Protein AF-A0A7S3B7M4-F1 (afdb_monomer_lite)

Structure (mmCIF, N/CA/C/O backbone):
data_AF-A0A7S3B7M4-F1
#
_entry.id   AF-A0A7S3B7M4-F1
#
loop_
_atom_site.group_PDB
_atom_site.id
_atom_site.type_symbol
_atom_site.label_atom_id
_atom_site.label_alt_id
_atom_site.label_comp_id
_atom_site.label_asym_id
_atom_site.label_entity_id
_atom_site.label_seq_id
_atom_site.pdbx_PDB_ins_code
_atom_site.Cartn_x
_atom_site.Cartn_y
_atom_site.Cartn_z
_atom_site.occupancy
_atom_site.B_iso_or_equiv
_atom_site.auth_seq_id
_atom_site.auth_comp_id
_atom_site.auth_asym_id
_atom_site.auth_atom_id
_atom_site.pdbx_PDB_model_num
ATOM 1 N N . VAL A 1 1 ? 39.244 45.529 -10.853 1.00 41.53 1 VAL A N 1
ATOM 2 C CA . VAL A 1 1 ? 37.871 44.998 -10.998 1.00 41.53 1 VAL A CA 1
ATOM 3 C C . VAL A 1 1 ? 37.446 44.537 -9.621 1.00 41.53 1 VAL A C 1
ATOM 5 O O . VAL A 1 1 ? 37.958 43.535 -9.143 1.00 41.53 1 VAL A O 1
ATOM 8 N N . GLU A 1 2 ? 36.663 45.360 -8.933 1.00 31.56 2 GLU A N 1
ATOM 9 C CA . GLU A 1 2 ? 36.183 45.068 -7.583 1.00 31.56 2 GLU A CA 1
ATOM 10 C C . GLU A 1 2 ? 35.123 43.968 -7.642 1.00 31.56 2 GLU A C 1
ATOM 12 O O . GLU A 1 2 ? 34.154 44.052 -8.396 1.00 31.56 2 GLU A O 1
ATOM 17 N N . THR A 1 3 ? 35.323 42.915 -6.857 1.00 40.03 3 THR A N 1
ATOM 18 C CA . THR A 1 3 ? 34.336 41.857 -6.655 1.00 40.03 3 THR A CA 1
ATOM 19 C C . THR A 1 3 ? 33.208 42.423 -5.787 1.00 40.03 3 THR A C 1
ATOM 21 O O . THR A 1 3 ? 33.486 42.834 -4.657 1.00 40.03 3 THR A O 1
ATOM 24 N N . PRO A 1 4 ? 31.945 42.473 -6.247 1.00 44.31 4 PRO A N 1
ATOM 25 C CA . PRO A 1 4 ? 30.884 43.066 -5.450 1.00 44.31 4 PRO A CA 1
ATOM 26 C C . PRO A 1 4 ? 30.593 42.204 -4.217 1.00 44.31 4 PRO A C 1
ATOM 28 O O . PRO A 1 4 ? 30.526 40.973 -4.283 1.00 44.31 4 PRO A O 1
ATOM 31 N N . ALA A 1 5 ? 30.418 42.881 -3.081 1.00 52.56 5 ALA A N 1
ATOM 32 C CA . ALA A 1 5 ? 30.022 42.291 -1.813 1.00 52.56 5 ALA A CA 1
ATOM 33 C C . ALA A 1 5 ? 28.743 41.452 -1.979 1.00 52.56 5 ALA A C 1
ATOM 35 O O . ALA A 1 5 ? 27.781 41.892 -2.611 1.00 52.56 5 ALA A O 1
ATOM 36 N N . ARG A 1 6 ? 28.728 40.243 -1.395 1.00 48.47 6 ARG A N 1
ATOM 37 C CA . ARG A 1 6 ? 27.563 39.342 -1.340 1.00 48.47 6 ARG A CA 1
ATOM 38 C C . ARG A 1 6 ? 26.349 40.102 -0.795 1.00 48.47 6 ARG A C 1
ATOM 40 O O . ARG A 1 6 ? 26.198 40.257 0.415 1.00 48.47 6 ARG A O 1
ATOM 47 N N . GLY A 1 7 ? 25.484 40.562 -1.697 1.00 53.59 7 GLY A N 1
ATOM 48 C CA . GLY A 1 7 ? 24.202 41.153 -1.347 1.00 53.59 7 GLY A CA 1
ATOM 49 C C . GLY A 1 7 ? 23.388 40.163 -0.519 1.00 53.59 7 GLY A C 1
ATOM 50 O O . GLY A 1 7 ? 23.261 38.991 -0.881 1.00 53.59 7 GLY A O 1
ATOM 51 N N . LYS A 1 8 ? 22.846 40.630 0.610 1.00 59.50 8 LYS A N 1
ATOM 52 C CA . LYS A 1 8 ? 21.824 39.898 1.363 1.00 59.50 8 LYS A CA 1
ATOM 53 C C . LYS A 1 8 ? 20.666 39.638 0.403 1.00 59.50 8 LYS A C 1
ATOM 55 O O . LYS A 1 8 ? 19.995 40.578 -0.017 1.00 59.50 8 LYS A O 1
ATOM 60 N N . ARG A 1 9 ? 20.476 38.374 0.015 1.00 58.06 9 ARG A N 1
ATOM 61 C CA . ARG A 1 9 ? 19.347 37.945 -0.816 1.00 58.06 9 ARG A CA 1
ATOM 62 C C . ARG A 1 9 ? 18.066 38.458 -0.138 1.00 58.06 9 ARG A C 1
ATOM 64 O O . ARG A 1 9 ? 17.907 38.184 1.055 1.00 58.06 9 ARG A O 1
ATOM 71 N N . PRO A 1 10 ? 17.193 39.209 -0.832 1.00 64.50 10 PRO A N 1
ATOM 72 C CA . PRO A 1 10 ? 15.910 39.603 -0.269 1.00 64.50 10 PRO A CA 1
ATOM 73 C C . PRO A 1 10 ? 15.190 38.354 0.231 1.00 64.50 10 PRO A C 1
ATOM 75 O O . PRO A 1 10 ? 15.167 37.334 -0.468 1.00 64.50 10 PRO A O 1
ATOM 78 N N . ALA A 1 11 ? 14.644 38.413 1.447 1.00 69.25 11 ALA A N 1
ATOM 79 C CA . ALA A 1 11 ? 13.777 37.353 1.931 1.00 69.25 11 ALA A CA 1
ATOM 80 C C . ALA A 1 11 ? 12.618 37.226 0.935 1.00 69.25 11 ALA A C 1
ATOM 82 O O . ALA A 1 11 ? 11.863 38.172 0.728 1.00 69.25 11 ALA A O 1
ATOM 83 N N . SER A 1 12 ? 12.538 36.080 0.268 1.00 74.00 12 SER A N 1
ATOM 84 C CA . SER A 1 12 ? 11.434 35.743 -0.620 1.00 74.00 12 SER A CA 1
ATOM 85 C C . SER A 1 12 ? 10.637 34.639 0.050 1.00 74.00 12 SER A C 1
ATOM 87 O O . SER A 1 12 ? 11.195 33.638 0.498 1.00 74.00 12 SER A O 1
ATOM 89 N N . SER A 1 13 ? 9.331 34.843 0.158 1.00 76.50 13 SER A N 1
ATOM 90 C CA . SER A 1 13 ? 8.393 33.783 0.495 1.00 76.50 13 SER A CA 1
ATOM 91 C C . SER A 1 13 ? 7.815 33.233 -0.799 1.00 76.50 13 SER A C 1
ATOM 93 O O . SER A 1 13 ? 7.328 33.993 -1.634 1.00 76.50 13 SER A O 1
ATOM 95 N N . VAL A 1 14 ? 7.865 31.916 -0.950 1.00 73.31 14 VAL A N 1
ATOM 96 C CA . VAL A 1 14 ? 7.161 31.193 -2.008 1.00 73.31 14 VAL A CA 1
ATOM 97 C C . VAL A 1 14 ? 6.041 30.420 -1.337 1.00 73.31 14 VAL A C 1
ATOM 99 O O . VAL A 1 14 ? 6.267 29.750 -0.327 1.00 73.31 14 VAL A O 1
ATOM 102 N N . GLU A 1 15 ? 4.833 30.530 -1.878 1.00 76.88 15 GLU A N 1
ATOM 103 C CA . GLU A 1 15 ? 3.727 29.699 -1.434 1.00 76.88 15 GLU A CA 1
ATOM 104 C C . GLU A 1 15 ? 4.014 28.247 -1.825 1.00 76.88 15 GLU A C 1
ATOM 106 O O . GLU A 1 15 ? 4.223 27.923 -2.993 1.00 76.88 15 GLU A O 1
ATOM 111 N N . ILE A 1 16 ? 4.067 27.373 -0.824 1.00 70.88 16 ILE A N 1
ATOM 112 C CA . ILE A 1 16 ? 4.293 25.945 -1.013 1.00 70.88 16 ILE A CA 1
ATOM 113 C C . ILE A 1 16 ? 3.053 25.177 -0.577 1.00 70.88 16 ILE A C 1
ATOM 115 O O . ILE A 1 16 ? 2.602 25.271 0.566 1.00 70.88 16 ILE A O 1
ATOM 119 N N . ARG A 1 17 ? 2.522 24.346 -1.473 1.00 74.31 17 ARG A N 1
ATOM 120 C CA . ARG A 1 17 ? 1.498 23.373 -1.102 1.00 74.31 17 ARG A CA 1
ATOM 121 C C . ARG A 1 17 ? 2.173 22.228 -0.350 1.00 74.31 17 ARG A C 1
ATOM 123 O O . ARG A 1 17 ? 2.960 21.482 -0.929 1.00 74.31 17 ARG A O 1
ATOM 130 N N . LYS A 1 18 ? 1.876 22.076 0.945 1.00 78.12 18 LYS A N 1
ATOM 131 C CA . LYS A 1 18 ? 2.332 20.904 1.708 1.00 78.12 18 LYS A CA 1
ATOM 132 C C . LYS A 1 18 ? 1.683 19.643 1.136 1.00 78.12 18 LYS A C 1
ATOM 134 O O . LYS A 1 18 ? 0.490 19.635 0.841 1.00 78.12 18 LYS A O 1
ATOM 139 N N . GLN A 1 19 ? 2.467 18.575 1.014 1.00 85.56 19 GLN A N 1
ATOM 140 C CA . GLN A 1 19 ? 1.968 17.283 0.545 1.00 85.56 19 GLN A CA 1
ATOM 141 C C . GLN A 1 19 ? 0.909 16.706 1.491 1.00 85.56 19 GLN A C 1
ATOM 143 O O . GLN A 1 19 ? 0.992 16.891 2.707 1.00 85.56 19 GLN A O 1
ATOM 148 N N . ARG A 1 20 ? -0.047 15.954 0.949 1.00 88.38 20 ARG A N 1
ATOM 149 C CA . ARG A 1 20 ? -0.979 15.147 1.741 1.00 88.38 20 ARG A CA 1
ATOM 150 C C . ARG A 1 20 ? -0.224 13.955 2.342 1.00 88.38 20 ARG A C 1
ATOM 152 O O . ARG A 1 20 ? 0.505 13.295 1.609 1.00 88.38 20 ARG A O 1
ATOM 159 N N . VAL A 1 21 ? -0.312 13.700 3.655 1.00 90.75 21 VAL A N 1
ATOM 160 C CA . VAL A 1 21 ? 0.405 12.558 4.286 1.00 90.75 21 VAL A CA 1
ATOM 161 C C . VAL A 1 21 ? -0.508 11.781 5.217 1.00 90.75 21 VAL A C 1
ATOM 163 O O . VAL A 1 21 ? -0.781 12.214 6.337 1.00 90.75 21 VAL A O 1
ATOM 166 N N . ILE A 1 22 ? -0.906 10.599 4.765 1.00 92.88 22 ILE A N 1
ATOM 167 C CA . ILE A 1 22 ? -1.730 9.652 5.509 1.00 92.88 22 ILE A CA 1
ATOM 168 C C . ILE A 1 22 ? -0.856 8.465 5.899 1.00 92.88 22 ILE A C 1
ATOM 170 O O . ILE A 1 22 ? -0.136 7.925 5.060 1.00 92.88 22 ILE A O 1
ATOM 174 N N . VAL A 1 23 ? -0.900 8.072 7.171 1.00 92.88 23 VAL A N 1
ATOM 175 C CA . VAL A 1 23 ? -0.184 6.884 7.655 1.00 92.88 23 VAL A CA 1
ATOM 176 C C . VAL A 1 23 ? -1.167 5.729 7.724 1.00 92.88 23 VAL A C 1
ATOM 178 O O . VAL A 1 23 ? -2.179 5.829 8.414 1.00 92.88 23 VAL A O 1
ATOM 181 N N . VAL A 1 24 ? -0.865 4.644 7.016 1.00 94.12 24 VAL A N 1
ATOM 182 C CA . VAL A 1 24 ? -1.671 3.420 7.013 1.00 94.12 24 VAL A CA 1
ATOM 183 C C . VAL A 1 24 ? -0.999 2.384 7.906 1.00 94.12 24 VAL A C 1
ATOM 185 O O . VAL A 1 24 ? 0.133 1.978 7.651 1.00 94.12 24 VAL A O 1
ATOM 188 N N . PHE A 1 25 ? -1.700 1.955 8.950 1.00 94.06 25 PHE A N 1
ATOM 189 C CA . PHE A 1 25 ? -1.289 0.874 9.836 1.00 94.06 25 PHE A CA 1
ATOM 190 C C . PHE A 1 25 ? -1.990 -0.416 9.414 1.00 94.06 25 PHE A C 1
ATOM 192 O O . PHE A 1 25 ? -3.136 -0.649 9.794 1.00 94.06 25 PHE A O 1
ATOM 199 N N . GLY A 1 26 ? -1.306 -1.254 8.633 1.00 93.88 26 GLY A N 1
ATOM 200 C CA . GLY A 1 26 ? -1.770 -2.603 8.315 1.00 93.88 26 GLY A CA 1
ATOM 201 C C . GLY A 1 26 ? -1.427 -3.584 9.432 1.00 93.88 26 GLY A C 1
ATOM 202 O O . GLY A 1 26 ? -0.257 -3.869 9.681 1.00 93.88 26 GLY A O 1
ATOM 203 N N . MET A 1 27 ? -2.449 -4.096 10.110 1.00 94.25 27 MET A N 1
ATOM 204 C CA . MET A 1 27 ? -2.327 -5.062 11.195 1.00 94.25 27 MET A CA 1
ATOM 205 C C . MET A 1 27 ? -2.921 -6.407 10.789 1.00 94.25 27 MET A C 1
ATOM 207 O O . MET A 1 27 ? -3.991 -6.493 10.192 1.00 94.25 27 MET A O 1
ATOM 211 N N . PHE A 1 28 ? -2.230 -7.475 11.160 1.00 93.06 28 PHE A N 1
ATOM 212 C CA . PHE A 1 28 ? -2.631 -8.855 10.906 1.00 93.06 28 PHE A CA 1
ATOM 213 C C . PHE A 1 28 ? -2.248 -9.729 12.101 1.00 93.06 28 PHE A C 1
ATOM 215 O O . PHE A 1 28 ? -1.573 -9.280 13.034 1.00 93.06 28 PHE A O 1
ATOM 222 N N . LYS A 1 29 ? -2.741 -10.969 12.102 1.00 91.62 29 LYS A N 1
ATOM 223 C CA . LYS A 1 29 ? -2.659 -11.891 13.239 1.00 91.62 29 LYS A CA 1
ATOM 224 C C . LYS A 1 29 ? -1.254 -11.945 13.853 1.00 91.62 29 LYS A C 1
ATOM 226 O O . LYS A 1 29 ? -0.258 -12.125 13.150 1.00 91.62 29 LYS A O 1
ATOM 231 N N . ALA A 1 30 ? -1.194 -11.834 15.181 1.00 87.69 30 ALA A N 1
ATOM 232 C CA . ALA A 1 30 ? 0.051 -11.941 15.933 1.00 87.69 30 ALA A CA 1
ATOM 233 C C . ALA A 1 30 ? 0.808 -13.239 15.589 1.00 87.69 30 ALA A C 1
ATOM 235 O O . ALA A 1 30 ? 0.210 -14.308 15.457 1.00 87.69 30 ALA A O 1
ATOM 236 N N . GLY A 1 31 ? 2.130 -13.132 15.441 1.00 86.38 31 GLY A N 1
ATOM 237 C CA . GLY A 1 31 ? 3.004 -14.245 15.058 1.00 86.38 31 GLY A CA 1
ATOM 238 C C . GLY A 1 31 ? 3.203 -14.416 13.549 1.00 86.38 31 GLY A C 1
ATOM 239 O O . GLY A 1 31 ? 4.166 -15.071 13.151 1.00 86.38 31 GLY A O 1
ATOM 240 N N . TYR A 1 32 ? 2.377 -13.791 12.702 1.00 88.62 32 TYR A N 1
ATOM 241 C CA . TYR A 1 32 ? 2.680 -13.695 11.275 1.00 88.62 32 TYR A CA 1
ATOM 242 C C . TYR A 1 32 ? 3.853 -12.736 11.061 1.00 88.62 32 TYR A C 1
ATOM 244 O O . TYR A 1 32 ? 3.841 -11.602 11.543 1.00 88.62 32 TYR A O 1
ATOM 252 N N . LYS A 1 33 ? 4.877 -13.189 10.335 1.00 85.44 33 LYS A N 1
ATOM 253 C CA . LYS A 1 33 ? 6.000 -12.338 9.942 1.00 85.44 33 LYS A CA 1
ATOM 254 C C . LYS A 1 33 ? 5.665 -11.673 8.606 1.00 85.44 33 LYS A C 1
ATOM 256 O O . LYS A 1 33 ? 5.422 -12.414 7.655 1.00 85.44 33 LYS A O 1
ATOM 261 N N . PRO A 1 34 ? 5.645 -10.329 8.520 1.00 82.94 34 PRO A N 1
ATOM 262 C CA . PRO A 1 34 ? 5.411 -9.653 7.254 1.00 82.94 34 PRO A CA 1
ATOM 263 C C . PRO A 1 34 ? 6.376 -10.136 6.167 1.00 82.94 34 PRO A C 1
ATOM 265 O O . PRO A 1 34 ? 7.565 -10.338 6.410 1.00 82.94 34 PRO A O 1
ATOM 268 N N . ASP A 1 35 ? 5.822 -10.325 4.977 1.00 83.50 35 ASP A N 1
ATOM 269 C CA . ASP A 1 35 ? 6.497 -10.793 3.772 1.00 83.50 35 ASP A CA 1
ATOM 270 C C . ASP A 1 35 ? 5.999 -10.027 2.532 1.00 83.50 35 ASP A C 1
ATOM 272 O O . ASP A 1 35 ? 5.096 -9.185 2.613 1.00 83.50 35 ASP A O 1
ATOM 276 N N . ALA A 1 36 ? 6.545 -10.363 1.359 1.00 84.19 36 ALA A N 1
ATOM 277 C CA . ALA A 1 36 ? 6.118 -9.793 0.081 1.00 84.19 36 ALA A CA 1
ATOM 278 C C . ALA A 1 36 ? 4.600 -9.882 -0.139 1.00 84.19 36 ALA A C 1
ATOM 280 O O . ALA A 1 36 ? 4.008 -8.959 -0.688 1.00 84.19 36 ALA A O 1
ATOM 281 N N . ARG A 1 37 ? 3.935 -10.957 0.294 1.00 88.69 37 ARG A N 1
ATOM 282 C CA . ARG A 1 37 ? 2.492 -11.118 0.065 1.00 88.69 37 ARG A CA 1
ATOM 283 C C . ARG A 1 37 ? 1.700 -10.112 0.872 1.00 88.69 37 ARG A C 1
ATOM 285 O O . ARG A 1 37 ? 0.906 -9.370 0.306 1.00 88.69 37 ARG A O 1
ATOM 292 N N . SER A 1 38 ? 1.980 -10.040 2.170 1.00 89.62 38 SER A N 1
ATOM 293 C CA . SER A 1 38 ? 1.329 -9.075 3.053 1.00 89.62 38 SER A CA 1
ATOM 294 C C . SER A 1 38 ? 1.576 -7.631 2.615 1.00 89.62 38 SER A C 1
ATOM 296 O O . SER A 1 38 ? 0.660 -6.814 2.669 1.00 89.62 38 SER A O 1
ATOM 298 N N . TYR A 1 39 ? 2.783 -7.324 2.133 1.00 88.69 39 TYR A N 1
ATOM 299 C CA . TYR A 1 39 ? 3.131 -6.007 1.616 1.00 88.69 39 TYR A CA 1
ATOM 300 C C . TYR A 1 39 ? 2.352 -5.671 0.341 1.00 88.69 39 TYR A C 1
ATOM 302 O O . TYR A 1 39 ? 1.712 -4.627 0.276 1.00 88.69 39 TYR A O 1
ATOM 310 N N . ASN A 1 40 ? 2.354 -6.558 -0.656 1.00 90.19 40 ASN A N 1
ATOM 311 C CA . ASN A 1 40 ? 1.673 -6.291 -1.922 1.00 90.19 40 ASN A CA 1
ATOM 312 C C . ASN A 1 40 ? 0.151 -6.244 -1.759 1.00 90.19 40 ASN A C 1
ATOM 314 O O . ASN A 1 40 ? -0.463 -5.344 -2.309 1.00 90.19 40 ASN A O 1
ATOM 318 N N . VAL A 1 41 ? -0.459 -7.105 -0.939 1.00 92.69 41 VAL A N 1
ATOM 319 C CA . VAL A 1 41 ? -1.905 -7.013 -0.654 1.00 92.69 41 VAL A CA 1
ATOM 320 C C . VAL A 1 41 ? -2.262 -5.656 -0.031 1.00 92.69 41 VAL A C 1
ATOM 322 O O . VAL A 1 41 ? -3.238 -5.029 -0.431 1.00 92.69 41 VAL A O 1
ATOM 325 N N . GLN A 1 42 ? -1.434 -5.153 0.892 1.00 92.88 42 GLN A N 1
ATOM 326 C CA . GLN A 1 42 ? -1.628 -3.819 1.467 1.00 92.88 42 GLN A CA 1
ATOM 327 C C . GLN A 1 42 ? -1.445 -2.697 0.441 1.00 92.88 42 GLN A C 1
ATOM 329 O O . GLN A 1 42 ? -2.213 -1.737 0.439 1.00 92.88 42 GLN A O 1
ATOM 334 N N . ARG A 1 43 ? -0.430 -2.783 -0.429 1.00 92.38 43 ARG A N 1
ATOM 335 C CA . ARG A 1 43 ? -0.207 -1.781 -1.486 1.00 92.38 43 ARG A CA 1
ATOM 336 C C . ARG A 1 43 ? -1.347 -1.776 -2.502 1.00 92.38 43 ARG A C 1
ATOM 338 O O . ARG A 1 43 ? -1.746 -0.697 -2.925 1.00 92.38 43 ARG A O 1
ATOM 345 N N . GLU A 1 44 ? -1.884 -2.944 -2.847 1.00 94.12 44 GLU A N 1
ATOM 346 C CA . GLU A 1 44 ? -3.015 -3.074 -3.768 1.00 94.12 44 GLU A CA 1
ATOM 347 C C . GLU A 1 44 ? -4.259 -2.382 -3.201 1.00 94.12 44 GLU A C 1
ATOM 349 O O . GLU A 1 44 ? -4.866 -1.568 -3.894 1.00 94.12 44 GLU A O 1
ATOM 354 N N . ASP A 1 45 ? -4.566 -2.595 -1.915 1.00 95.62 45 ASP A N 1
ATOM 355 C CA . ASP A 1 45 ? -5.635 -1.859 -1.234 1.00 95.62 45 ASP A CA 1
ATOM 356 C C . ASP A 1 45 ? -5.379 -0.345 -1.199 1.00 95.62 45 ASP A C 1
ATOM 358 O O . ASP A 1 45 ? -6.310 0.423 -1.421 1.00 95.62 45 ASP A O 1
ATOM 362 N N . ILE A 1 46 ? -4.142 0.104 -0.937 1.00 95.69 46 ILE A N 1
ATOM 363 C CA . ILE A 1 46 ? -3.800 1.539 -0.922 1.00 95.69 46 ILE A CA 1
ATOM 364 C C . ILE A 1 46 ? -4.063 2.173 -2.284 1.00 95.69 46 ILE A C 1
ATOM 366 O O . ILE A 1 46 ? -4.760 3.185 -2.357 1.00 95.69 46 ILE A O 1
ATOM 370 N N . ASP A 1 47 ? -3.525 1.597 -3.356 1.00 95.69 47 ASP A N 1
ATOM 371 C CA . ASP A 1 47 ? -3.681 2.160 -4.695 1.00 95.69 47 ASP A CA 1
ATOM 372 C C . ASP A 1 47 ? -5.145 2.091 -5.152 1.00 95.69 47 ASP A C 1
ATOM 374 O O . ASP A 1 47 ? -5.654 3.051 -5.741 1.00 95.69 47 ASP A O 1
ATOM 378 N N . HIS A 1 48 ? -5.855 1.005 -4.819 1.00 95.31 48 HIS A N 1
ATOM 379 C CA . HIS A 1 48 ? -7.280 0.877 -5.113 1.00 95.31 48 HIS A CA 1
ATOM 380 C C . HIS A 1 48 ? -8.110 1.918 -4.361 1.00 95.31 48 HIS A C 1
ATOM 382 O O . HIS A 1 48 ? -8.919 2.614 -4.972 1.00 95.31 48 HIS A O 1
ATOM 388 N N . PHE A 1 49 ? -7.864 2.098 -3.064 1.00 95.81 49 PHE A N 1
ATOM 389 C CA . PHE A 1 49 ? -8.557 3.085 -2.244 1.00 95.81 49 PHE A CA 1
ATOM 390 C C . PHE A 1 49 ? -8.299 4.514 -2.718 1.00 95.81 49 PHE A C 1
ATOM 392 O O . PHE A 1 49 ? -9.236 5.302 -2.842 1.00 95.81 49 PHE A O 1
ATOM 399 N N . LEU A 1 50 ? -7.053 4.859 -3.047 1.00 95.62 50 LEU A N 1
ATOM 400 C CA . LEU A 1 50 ? -6.735 6.183 -3.578 1.00 95.62 50 LEU A CA 1
ATOM 401 C C . LEU A 1 50 ? -7.495 6.461 -4.882 1.00 95.62 50 LEU A C 1
ATOM 403 O O . LEU A 1 50 ? -8.038 7.553 -5.048 1.00 95.62 50 LEU A O 1
ATOM 407 N N . LYS A 1 51 ? -7.582 5.471 -5.774 1.00 95.12 51 LYS A N 1
ATOM 408 C CA . LYS A 1 51 ? -8.170 5.627 -7.109 1.00 95.12 51 LYS A CA 1
ATOM 409 C C . LYS A 1 51 ? -9.689 5.462 -7.163 1.00 95.12 51 LYS A C 1
ATOM 411 O O . LYS A 1 51 ? -10.335 6.075 -8.010 1.00 95.12 51 LYS A O 1
ATOM 416 N N . HIS A 1 52 ? -10.265 4.667 -6.263 1.00 94.31 52 HIS A N 1
ATOM 417 C CA . HIS A 1 52 ? -11.677 4.268 -6.301 1.00 94.31 52 HIS A CA 1
ATOM 418 C C . HIS A 1 52 ? -12.464 4.577 -5.020 1.00 94.31 52 HIS A C 1
ATOM 420 O O . HIS A 1 52 ? -13.687 4.479 -5.032 1.00 94.31 52 HIS A O 1
ATOM 426 N N . GLY A 1 53 ? -11.805 4.998 -3.937 1.00 94.62 53 GLY A N 1
ATOM 427 C CA . GLY A 1 53 ? -12.456 5.371 -2.674 1.00 94.62 53 GLY A CA 1
ATOM 428 C C . GLY A 1 53 ? -12.911 4.188 -1.810 1.00 94.62 53 GLY A C 1
ATOM 429 O O . GLY A 1 53 ? -13.523 4.400 -0.766 1.00 94.62 53 GLY A O 1
ATOM 430 N N . GLU A 1 54 ? -12.603 2.953 -2.210 1.00 95.50 54 GLU A N 1
ATOM 431 C CA . GLU A 1 54 ? -12.935 1.720 -1.486 1.00 95.50 54 GLU A CA 1
ATOM 432 C C . GLU A 1 54 ? -11.727 0.778 -1.388 1.00 95.50 54 GLU A C 1
ATOM 434 O O . GLU A 1 54 ? -10.798 0.876 -2.185 1.00 95.50 54 GLU A O 1
ATOM 439 N N . THR A 1 55 ? -11.724 -0.131 -0.413 1.00 95.56 55 THR A N 1
ATOM 440 C CA . THR A 1 55 ? -10.701 -1.186 -0.290 1.00 95.56 55 THR A CA 1
ATOM 441 C C . THR A 1 55 ? -11.079 -2.427 -1.102 1.00 95.56 55 THR A C 1
ATOM 443 O O . THR A 1 55 ? -12.245 -2.612 -1.454 1.00 95.56 55 THR A O 1
ATOM 446 N N . LEU A 1 56 ? -10.117 -3.305 -1.399 1.00 94.12 56 LEU A N 1
ATOM 447 C CA . LEU A 1 56 ? -10.359 -4.615 -2.018 1.00 94.12 56 LEU A CA 1
ATOM 448 C C . LEU A 1 56 ? -10.418 -5.736 -0.983 1.00 94.12 56 LEU A C 1
ATOM 450 O O . LEU A 1 56 ? -11.223 -6.657 -1.120 1.00 94.12 56 LEU A O 1
ATOM 454 N N . HIS A 1 57 ? -9.550 -5.680 0.026 1.00 94.00 57 HIS A N 1
ATOM 455 C CA . HIS A 1 57 ? -9.261 -6.817 0.889 1.00 94.00 57 HIS A CA 1
ATOM 456 C C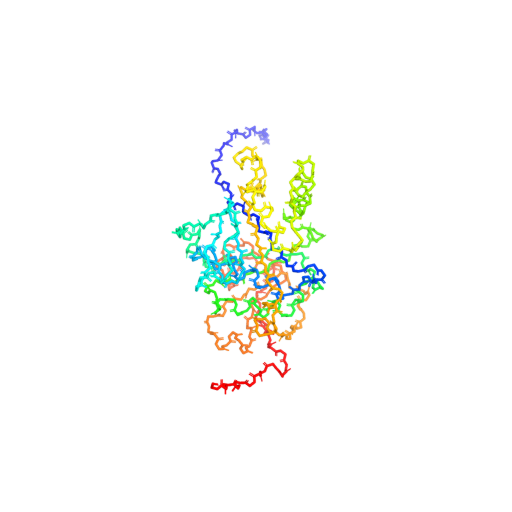 . HIS A 1 57 ? -9.516 -6.505 2.362 1.00 94.00 57 HIS A C 1
ATOM 458 O O . HIS A 1 57 ? -10.385 -7.120 2.984 1.00 94.00 57 HIS A O 1
ATOM 464 N N . GLY A 1 58 ? -8.756 -5.569 2.926 1.00 94.25 58 GLY A N 1
ATOM 465 C CA . GLY A 1 58 ? -8.755 -5.281 4.350 1.00 94.25 58 GLY A CA 1
ATOM 466 C C . GLY A 1 58 ? -9.994 -4.523 4.818 1.00 94.25 58 GLY A C 1
ATOM 467 O O . GLY A 1 58 ? -10.615 -3.752 4.079 1.00 94.25 58 GLY A O 1
ATOM 468 N N . GLU A 1 59 ? -10.303 -4.690 6.101 1.00 96.25 59 GLU A N 1
ATOM 469 C CA . GLU A 1 59 ? -11.254 -3.845 6.819 1.00 96.25 59 GLU A CA 1
ATOM 470 C C . GLU A 1 59 ? -10.511 -2.613 7.343 1.00 96.25 59 GLU A C 1
ATOM 472 O O . GLU A 1 59 ? -9.625 -2.722 8.194 1.00 96.25 59 GLU A O 1
ATOM 477 N N . TRP A 1 60 ? -10.821 -1.438 6.797 1.00 97.44 60 TRP A N 1
ATOM 478 C CA . TRP A 1 60 ? -10.082 -0.207 7.073 1.00 97.44 60 TRP A CA 1
ATOM 479 C C . TRP A 1 60 ? -10.935 0.835 7.779 1.00 97.44 60 TRP A C 1
ATOM 481 O O . TRP A 1 60 ? -12.136 0.944 7.542 1.00 97.44 60 TRP A O 1
ATOM 491 N N . TRP A 1 61 ? -10.274 1.663 8.580 1.00 97.38 61 TRP A N 1
ATOM 492 C CA . TRP A 1 61 ? -10.886 2.729 9.355 1.00 97.38 61 TRP A CA 1
ATOM 493 C C . TRP A 1 61 ? -10.134 4.038 9.165 1.00 97.38 61 TRP A C 1
ATOM 495 O O . TRP A 1 61 ? -8.916 4.079 9.332 1.00 97.38 61 TRP A O 1
ATOM 505 N N . TYR A 1 62 ? -10.860 5.112 8.869 1.00 96.31 62 TYR A N 1
ATOM 506 C CA . TYR A 1 62 ? -10.329 6.471 8.786 1.00 96.31 62 TYR A CA 1
ATOM 507 C C . TYR A 1 62 ? -11.244 7.405 9.567 1.00 96.31 62 TYR A C 1
ATOM 509 O O . TYR A 1 62 ? -12.459 7.359 9.387 1.00 96.31 62 TYR A O 1
ATOM 517 N N . GLU A 1 63 ? -10.669 8.206 10.468 1.00 93.81 63 GLU A N 1
ATOM 518 C CA . GLU A 1 63 ? -11.433 9.095 11.358 1.00 93.81 63 GLU A CA 1
ATOM 519 C C . GLU A 1 63 ? -12.552 8.347 12.113 1.00 93.81 63 GLU A C 1
ATOM 521 O O . GLU A 1 63 ? -13.669 8.829 12.264 1.00 93.81 63 GLU A O 1
ATOM 526 N N . GLY A 1 64 ? -12.249 7.120 12.557 1.00 92.56 64 GLY A N 1
ATOM 527 C CA . GLY A 1 64 ? -13.166 6.236 13.289 1.00 92.56 64 GLY A CA 1
ATOM 528 C C . GLY A 1 64 ? -14.330 5.664 12.473 1.00 92.56 64 GLY A C 1
ATOM 529 O O . GLY A 1 64 ? -15.162 4.957 13.041 1.00 92.56 64 GLY A O 1
ATOM 530 N N . LYS A 1 65 ? -14.376 5.908 11.156 1.00 95.81 65 LYS A N 1
ATOM 531 C CA . LYS A 1 65 ? -15.404 5.380 10.249 1.00 95.81 65 LYS A CA 1
ATOM 532 C C . LYS A 1 65 ? -14.846 4.300 9.329 1.00 95.81 65 LYS A C 1
ATOM 534 O O . LYS A 1 65 ? -13.714 4.417 8.846 1.00 95.81 65 LYS A O 1
ATOM 539 N N . ARG A 1 66 ? -15.633 3.251 9.085 1.00 97.31 66 ARG A N 1
ATOM 540 C CA . ARG A 1 66 ? -15.239 2.103 8.267 1.00 97.31 66 ARG A CA 1
ATOM 541 C C . ARG A 1 66 ? -15.252 2.493 6.801 1.00 97.31 66 ARG A C 1
ATOM 543 O O . ARG A 1 66 ? -16.276 2.912 6.276 1.00 97.31 66 ARG A O 1
ATOM 550 N N . ILE A 1 67 ? -14.114 2.370 6.133 1.00 97.06 67 ILE A N 1
ATOM 551 C CA . ILE A 1 67 ? -14.012 2.634 4.698 1.00 97.06 67 ILE A CA 1
ATOM 552 C C . ILE A 1 67 ? -14.792 1.542 3.944 1.00 97.06 67 ILE A C 1
ATOM 554 O O . ILE A 1 67 ? -14.674 0.368 4.303 1.00 97.06 67 ILE A O 1
ATOM 558 N N . PRO A 1 68 ? -15.577 1.885 2.905 1.00 95.75 68 PRO A N 1
ATOM 559 C CA . PRO A 1 68 ? -16.264 0.900 2.077 1.00 95.75 68 PRO A CA 1
ATOM 560 C C . PRO A 1 68 ? -15.295 -0.112 1.458 1.00 95.75 68 PRO A C 1
ATOM 562 O O . PRO A 1 68 ? -14.201 0.254 1.034 1.00 95.75 68 PRO A O 1
ATOM 565 N N . ARG A 1 69 ? -15.724 -1.372 1.346 1.00 95.25 69 ARG A N 1
ATOM 566 C CA . ARG A 1 69 ? -15.013 -2.412 0.592 1.00 95.25 69 ARG A CA 1
ATOM 567 C C . ARG A 1 69 ? -15.748 -2.723 -0.707 1.00 95.25 69 ARG A C 1
ATOM 569 O O . ARG A 1 69 ? -16.985 -2.769 -0.737 1.00 95.25 69 ARG A O 1
ATOM 576 N N . LYS A 1 70 ? -14.993 -2.986 -1.770 1.00 93.88 70 LYS A N 1
ATOM 577 C CA . LYS A 1 70 ? -15.516 -3.481 -3.041 1.00 93.88 70 LYS A CA 1
ATOM 578 C C . LYS A 1 70 ? -16.247 -4.803 -2.818 1.00 93.88 70 LYS A C 1
ATOM 580 O O . LYS A 1 70 ? -15.694 -5.744 -2.261 1.00 93.88 70 LYS A O 1
ATOM 585 N N . GLY A 1 71 ? -17.505 -4.873 -3.248 1.00 90.44 71 GLY A N 1
ATOM 586 C CA . GLY A 1 71 ? -18.366 -6.036 -2.994 1.00 90.44 71 GLY A CA 1
ATOM 587 C C . GLY A 1 71 ? -18.957 -6.106 -1.578 1.00 90.44 71 GLY A C 1
ATOM 588 O O . GLY A 1 71 ? -19.698 -7.038 -1.288 1.00 90.44 71 GLY A O 1
ATOM 589 N N . GLY A 1 72 ? -18.696 -5.107 -0.727 1.00 91.12 72 GLY A N 1
ATOM 590 C CA . GLY A 1 72 ? -19.255 -4.992 0.619 1.00 91.12 72 GLY A CA 1
ATOM 591 C C . GLY A 1 72 ? -18.430 -5.667 1.719 1.00 91.12 72 GLY A C 1
ATOM 592 O O . GLY A 1 72 ? -17.524 -6.471 1.476 1.00 91.12 72 GLY A O 1
ATOM 593 N N . HIS A 1 73 ? -18.756 -5.316 2.962 1.00 89.94 73 HIS A N 1
ATOM 594 C CA . HIS A 1 73 ? -18.214 -5.955 4.163 1.00 89.94 73 HIS A CA 1
ATOM 595 C C . HIS A 1 73 ? -19.037 -7.197 4.505 1.00 89.94 73 HIS A C 1
ATOM 597 O O . HIS A 1 73 ? -20.265 -7.157 4.455 1.00 89.94 73 HIS A O 1
ATOM 603 N N . CYS A 1 74 ? -18.368 -8.296 4.844 1.00 85.81 74 CYS A N 1
ATOM 604 C CA . CYS A 1 74 ? -19.021 -9.495 5.385 1.00 85.81 74 CYS A CA 1
ATOM 605 C C . CYS A 1 74 ? -18.979 -9.494 6.918 1.00 85.81 74 CYS A C 1
ATOM 607 O O . CYS A 1 74 ? -19.743 -10.194 7.576 1.00 85.81 74 CYS A O 1
ATOM 609 N N . GLU A 1 75 ? -18.097 -8.677 7.480 1.00 88.38 75 GLU A N 1
ATOM 610 C CA . GLU A 1 75 ? -17.869 -8.497 8.891 1.00 88.38 75 GLU A CA 1
ATOM 611 C C . GLU A 1 75 ? -18.896 -7.521 9.470 1.00 88.38 75 GLU A C 1
ATOM 613 O O . GLU A 1 75 ? -19.121 -6.420 8.949 1.00 88.38 75 GLU A O 1
ATOM 618 N N . THR A 1 76 ? -19.492 -7.895 10.599 1.00 90.44 76 THR A N 1
ATOM 619 C CA . THR A 1 76 ? -20.409 -7.021 11.331 1.00 90.44 76 THR A CA 1
ATOM 620 C C . THR A 1 76 ? -19.688 -5.754 11.784 1.00 90.44 76 THR A C 1
ATOM 622 O O . THR A 1 76 ? -18.558 -5.816 12.288 1.00 90.44 76 THR A O 1
ATOM 625 N N . LEU A 1 77 ? -20.362 -4.612 11.624 1.00 92.81 77 LEU A N 1
ATOM 626 C CA . LEU A 1 77 ? -19.893 -3.329 12.130 1.00 92.81 77 LEU A CA 1
ATOM 627 C C . LEU A 1 77 ? -19.832 -3.381 13.669 1.00 92.81 77 LEU A C 1
ATOM 629 O O . LEU A 1 77 ? -20.845 -3.697 14.302 1.00 92.81 77 LEU A O 1
ATOM 633 N N . PRO A 1 78 ? -18.678 -3.102 14.296 1.00 88.88 78 PRO A N 1
ATOM 634 C CA . PRO A 1 78 ? -18.568 -3.100 15.750 1.00 88.88 78 PRO A CA 1
ATOM 635 C C . PRO A 1 78 ? -19.465 -2.039 16.396 1.00 88.88 78 PRO A C 1
ATOM 637 O O . PRO A 1 78 ? -19.683 -0.961 15.842 1.00 88.88 78 PRO A O 1
ATOM 640 N N . ALA A 1 79 ? -19.940 -2.313 17.613 1.00 85.69 79 ALA A N 1
ATOM 641 C CA . ALA A 1 79 ? -20.798 -1.388 18.348 1.00 85.69 79 ALA A CA 1
ATOM 642 C C . ALA A 1 79 ? -20.140 -0.006 18.528 1.00 85.69 79 ALA A C 1
ATOM 644 O O . ALA A 1 79 ? -18.962 0.103 18.896 1.00 85.69 79 ALA A O 1
ATOM 645 N N . GLY A 1 80 ? -20.914 1.056 18.288 1.00 85.38 80 GLY A N 1
ATOM 646 C CA . GLY A 1 80 ? -20.450 2.443 18.398 1.00 85.38 80 GLY A CA 1
ATOM 647 C C . GLY A 1 80 ? -19.426 2.850 17.334 1.00 85.38 80 GLY A C 1
ATOM 648 O O . GLY A 1 80 ? -18.655 3.776 17.568 1.00 85.38 80 GLY A O 1
ATOM 649 N N . MET A 1 81 ? -19.361 2.130 16.214 1.00 91.75 81 MET A N 1
ATOM 650 C CA . MET A 1 81 ? -18.618 2.540 15.026 1.00 91.75 81 MET A CA 1
ATOM 651 C C . MET A 1 81 ? -19.585 2.823 13.881 1.00 91.75 81 MET A C 1
ATOM 653 O O . MET A 1 81 ? -20.718 2.345 13.887 1.00 91.75 81 MET A O 1
ATOM 657 N N . GLU A 1 82 ? -19.134 3.609 12.910 1.00 95.12 82 GLU A N 1
ATOM 658 C CA . GLU A 1 82 ? -19.953 4.058 11.785 1.00 95.12 82 GLU A CA 1
ATOM 659 C C . GLU A 1 82 ? -19.347 3.602 10.462 1.00 95.12 82 GLU A C 1
ATOM 661 O O . GLU A 1 82 ? -18.125 3.524 10.324 1.00 95.12 82 GLU A O 1
ATOM 666 N N . GLU A 1 83 ? -20.196 3.353 9.469 1.00 96.06 83 GLU A N 1
ATOM 667 C CA . GLU A 1 83 ? -19.746 3.270 8.082 1.00 96.06 83 GLU A CA 1
ATOM 668 C C . GLU A 1 83 ? -19.373 4.666 7.590 1.00 96.06 83 GLU A C 1
ATOM 670 O O . GLU A 1 83 ? -20.055 5.656 7.871 1.00 96.06 83 GLU A O 1
ATOM 675 N N . ARG A 1 84 ? -18.296 4.754 6.818 1.00 94.69 84 ARG A N 1
ATOM 676 C CA . ARG A 1 84 ? -17.991 5.960 6.062 1.00 94.69 84 ARG A CA 1
ATOM 677 C C . ARG A 1 84 ? -18.871 5.986 4.818 1.00 94.69 84 ARG A C 1
ATOM 679 O O . ARG A 1 84 ? -19.000 4.982 4.116 1.00 94.69 84 ARG A O 1
ATOM 686 N N . GLU A 1 85 ? -19.440 7.148 4.523 1.00 92.00 85 GLU A N 1
ATOM 687 C CA . GLU A 1 85 ? -20.131 7.356 3.256 1.00 92.00 85 GLU A CA 1
ATOM 688 C C . GLU A 1 85 ? -19.170 7.158 2.077 1.00 92.00 85 GLU A C 1
ATOM 690 O O . GLU A 1 85 ? -17.959 7.381 2.176 1.00 92.00 85 GLU A O 1
ATOM 695 N N . ARG A 1 86 ? -19.712 6.720 0.938 1.00 90.25 86 ARG A N 1
ATOM 696 C CA . ARG A 1 86 ? -18.935 6.630 -0.298 1.00 90.25 86 ARG A CA 1
ATOM 697 C C . ARG A 1 86 ? -18.638 8.041 -0.793 1.00 90.25 86 ARG A C 1
ATOM 699 O O . ARG A 1 86 ? -19.491 8.697 -1.380 1.00 90.25 86 ARG A O 1
ATOM 706 N N . GLU A 1 87 ? -17.417 8.484 -0.540 1.00 89.19 87 GLU A N 1
ATOM 707 C CA . GLU A 1 87 ? -16.884 9.753 -1.022 1.00 89.19 87 GLU A CA 1
ATOM 708 C C . GLU A 1 87 ? -16.200 9.593 -2.386 1.00 89.19 87 GLU A C 1
ATOM 710 O O . GLU A 1 87 ? -15.924 8.483 -2.851 1.00 89.19 87 GLU A O 1
ATOM 715 N N . ALA A 1 88 ? -15.888 10.724 -3.022 1.00 92.31 88 ALA A N 1
ATOM 716 C CA . ALA A 1 88 ? -15.023 10.728 -4.192 1.00 92.31 88 ALA A CA 1
ATOM 717 C C . ALA A 1 88 ? -13.641 10.134 -3.843 1.00 92.31 88 ALA A C 1
ATOM 719 O O . ALA A 1 88 ? -13.127 10.383 -2.743 1.00 92.31 88 ALA A O 1
ATOM 720 N N . PRO A 1 89 ? -13.007 9.391 -4.769 1.00 94.44 89 PRO A N 1
ATOM 721 C CA . PRO A 1 89 ? -11.658 8.891 -4.554 1.00 94.44 89 PRO A CA 1
ATOM 722 C C . PRO A 1 89 ? -10.680 10.027 -4.253 1.00 94.44 89 PRO A C 1
ATOM 724 O O . PRO A 1 89 ? -10.836 11.150 -4.733 1.00 94.44 89 PRO A O 1
ATOM 727 N N . TRP A 1 90 ? -9.648 9.741 -3.463 1.00 94.44 90 TRP A N 1
ATOM 728 C CA . TRP A 1 90 ? -8.677 10.760 -3.056 1.00 94.44 90 TRP A CA 1
ATOM 729 C C . TRP A 1 90 ? -7.704 11.168 -4.165 1.00 94.44 90 TRP A C 1
ATOM 731 O O . TRP A 1 90 ? -7.133 12.255 -4.088 1.00 94.44 90 TRP A O 1
ATOM 741 N N . ALA A 1 91 ? -7.498 10.295 -5.148 1.00 94.81 91 ALA A N 1
ATOM 742 C CA . ALA A 1 91 ? -6.655 10.501 -6.318 1.00 94.81 91 ALA A CA 1
ATOM 743 C C . ALA A 1 91 ? -7.173 9.642 -7.495 1.00 94.81 91 ALA A C 1
ATOM 745 O O . ALA A 1 91 ? -6.521 8.668 -7.883 1.00 94.81 91 ALA A O 1
ATOM 746 N N . PRO A 1 92 ? -8.358 9.941 -8.064 1.00 95.00 92 PRO A N 1
ATOM 747 C CA . PRO A 1 92 ? -8.904 9.197 -9.208 1.00 95.00 92 PRO A CA 1
ATOM 748 C C . PRO A 1 92 ? -7.977 9.219 -10.437 1.00 95.00 92 PRO A C 1
ATOM 750 O O . PRO A 1 92 ? -7.981 8.297 -11.253 1.00 95.00 92 PRO A O 1
ATOM 753 N N . GLU A 1 93 ? -7.145 10.252 -10.549 1.00 94.75 93 GLU A N 1
ATOM 754 C CA . GLU A 1 9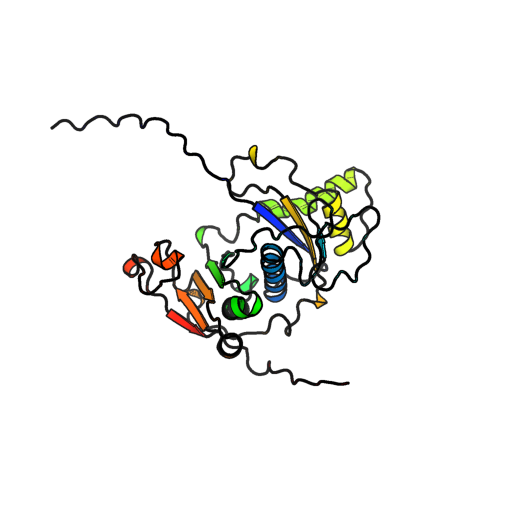3 ? -6.122 10.441 -11.572 1.00 94.75 93 GLU A CA 1
ATOM 755 C C . GLU A 1 93 ? -4.816 9.682 -11.298 1.00 94.75 93 GLU A C 1
ATOM 757 O O . GLU A 1 93 ? -3.858 9.834 -12.055 1.00 94.75 93 GLU A O 1
ATOM 762 N N . LEU A 1 94 ? -4.739 8.872 -10.235 1.00 93.88 94 LEU A N 1
ATOM 763 C CA . LEU A 1 94 ? -3.535 8.119 -9.899 1.00 93.88 94 LEU A CA 1
ATOM 764 C C . LEU A 1 94 ? -3.147 7.178 -11.050 1.00 93.88 94 LEU A C 1
ATOM 766 O O . LEU A 1 94 ? -3.783 6.149 -11.306 1.00 93.88 94 LEU A O 1
ATOM 770 N N . THR A 1 95 ? -2.065 7.535 -11.740 1.00 92.00 95 THR A N 1
ATOM 771 C CA . THR A 1 95 ? -1.441 6.725 -12.796 1.00 92.00 95 THR A CA 1
ATOM 772 C C . THR A 1 95 ? -0.100 6.146 -12.375 1.00 92.00 95 THR A C 1
ATOM 774 O O . THR A 1 95 ? 0.402 5.249 -13.051 1.00 92.00 95 THR A O 1
ATOM 777 N N . HIS A 1 96 ? 0.492 6.649 -11.288 1.00 91.69 96 HIS A N 1
ATOM 778 C CA . HIS A 1 96 ? 1.806 6.225 -10.833 1.00 91.69 96 HIS A CA 1
ATOM 779 C C . HIS A 1 96 ? 1.955 6.244 -9.310 1.00 91.69 96 HIS A C 1
ATOM 781 O O . HIS A 1 96 ? 1.695 7.264 -8.673 1.00 91.69 96 HIS A O 1
ATOM 787 N N . ALA A 1 97 ? 2.463 5.142 -8.762 1.00 90.69 97 ALA A N 1
ATOM 788 C CA . ALA A 1 97 ? 2.854 5.005 -7.369 1.00 90.69 97 ALA A CA 1
ATOM 789 C C . ALA A 1 97 ? 4.376 4.848 -7.261 1.00 90.69 97 ALA A C 1
ATOM 791 O O . ALA A 1 97 ? 4.981 4.022 -7.949 1.00 90.69 97 ALA A O 1
ATOM 792 N N . LEU A 1 98 ? 4.979 5.647 -6.380 1.00 87.25 98 LEU A N 1
ATOM 793 C CA . LEU A 1 98 ? 6.387 5.544 -6.022 1.00 87.25 98 LEU A CA 1
ATOM 794 C C . LEU A 1 98 ? 6.536 4.891 -4.648 1.00 87.25 98 LEU A C 1
ATOM 796 O O . LEU A 1 98 ? 6.098 5.450 -3.643 1.00 87.25 98 LEU A O 1
ATOM 800 N N . ASP A 1 99 ? 7.240 3.768 -4.619 1.00 83.62 99 ASP A N 1
ATOM 801 C CA . ASP A 1 99 ? 7.715 3.114 -3.413 1.00 83.62 99 ASP A CA 1
ATOM 802 C C . ASP A 1 99 ? 9.172 3.475 -3.147 1.00 83.62 99 ASP A C 1
ATOM 804 O O . ASP A 1 99 ? 10.064 3.195 -3.945 1.00 83.62 99 ASP A O 1
ATOM 808 N N . VAL A 1 100 ? 9.418 4.084 -1.992 1.00 79.25 100 VAL A N 1
ATOM 809 C CA . VAL A 1 100 ? 10.771 4.306 -1.479 1.00 79.25 100 VAL A CA 1
ATOM 810 C C . VAL A 1 100 ? 11.011 3.271 -0.395 1.00 79.25 100 VAL A C 1
ATOM 812 O O . VAL A 1 100 ? 10.418 3.363 0.682 1.00 79.25 100 VAL A O 1
ATOM 815 N N . LEU A 1 101 ? 11.837 2.273 -0.698 1.00 73.50 101 LEU A N 1
ATOM 816 C CA . LEU A 1 101 ? 12.168 1.193 0.226 1.00 73.50 101 LEU A CA 1
ATOM 817 C C . LEU A 1 101 ? 13.647 1.262 0.609 1.00 73.50 101 LEU A C 1
ATOM 819 O O . LEU A 1 101 ? 14.463 1.940 -0.017 1.00 73.50 101 LEU A O 1
ATOM 823 N N . ASP A 1 102 ? 13.989 0.545 1.666 1.00 66.75 102 ASP A N 1
ATOM 824 C CA . ASP A 1 102 ? 15.338 0.493 2.219 1.00 66.75 102 ASP A CA 1
ATOM 825 C C . ASP A 1 102 ? 16.286 -0.481 1.500 1.00 66.75 102 ASP A C 1
ATOM 827 O O . ASP A 1 102 ? 17.456 -0.586 1.859 1.00 66.75 102 ASP A O 1
ATOM 831 N N . GLY A 1 103 ? 15.797 -1.203 0.487 1.00 57.91 103 GLY A N 1
ATOM 832 C CA . GLY A 1 103 ? 16.592 -2.165 -0.274 1.00 57.91 103 GLY A CA 1
ATOM 833 C C . GLY A 1 103 ? 16.892 -3.471 0.455 1.00 57.91 103 GLY A C 1
ATOM 834 O O . GLY A 1 103 ? 17.652 -4.286 -0.072 1.00 57.91 103 GLY A O 1
ATOM 835 N N . CYS A 1 104 ? 16.303 -3.722 1.631 1.00 60.41 104 CYS A N 1
ATOM 836 C CA . CYS A 1 104 ? 16.506 -4.972 2.350 1.00 60.41 104 CYS A CA 1
ATOM 837 C C . CYS A 1 104 ? 15.837 -6.136 1.601 1.00 60.41 104 CYS A C 1
ATOM 839 O O . CYS A 1 104 ? 14.665 -6.474 1.798 1.00 60.41 104 CYS A O 1
ATOM 841 N N . ALA A 1 105 ? 16.613 -6.795 0.734 1.00 50.19 105 ALA A N 1
ATOM 842 C CA . ALA A 1 105 ? 16.158 -7.920 -0.081 1.00 50.19 105 ALA A CA 1
ATOM 843 C C . ALA A 1 105 ? 15.572 -9.073 0.762 1.00 50.19 105 ALA A C 1
ATOM 845 O O . ALA A 1 105 ? 14.694 -9.798 0.286 1.00 50.19 105 ALA A O 1
ATOM 846 N N . ALA A 1 106 ? 16.030 -9.214 2.013 1.00 46.84 106 ALA A N 1
ATOM 847 C CA . ALA A 1 106 ? 15.565 -10.212 2.973 1.00 46.84 106 ALA A CA 1
ATOM 848 C C . ALA A 1 106 ? 14.224 -9.857 3.645 1.00 46.84 106 ALA A C 1
ATOM 850 O O . ALA A 1 106 ? 13.495 -10.770 4.024 1.00 46.84 106 ALA A O 1
ATOM 851 N N . GLN A 1 107 ? 13.869 -8.571 3.771 1.00 53.22 107 GLN A N 1
ATOM 852 C CA . GLN A 1 107 ? 12.591 -8.151 4.366 1.00 53.22 107 GLN A CA 1
ATOM 853 C C . GLN A 1 107 ? 11.427 -8.185 3.367 1.00 53.22 107 GLN A C 1
ATOM 855 O O . GLN A 1 107 ? 10.284 -8.359 3.782 1.00 53.22 107 GLN A O 1
ATOM 860 N N . PHE A 1 108 ? 11.700 -8.098 2.058 1.00 56.06 108 PHE A N 1
ATOM 861 C CA . PHE A 1 108 ? 10.641 -7.970 1.048 1.00 56.06 108 PHE A CA 1
ATOM 862 C C . PHE A 1 108 ? 10.745 -8.927 -0.148 1.00 56.06 108 PHE A C 1
ATOM 864 O O . PHE A 1 108 ? 10.038 -8.743 -1.133 1.00 56.06 108 PHE A O 1
ATOM 871 N N . ALA A 1 109 ? 11.587 -9.966 -0.068 1.00 58.41 109 ALA A N 1
ATOM 872 C CA . ALA A 1 109 ? 11.737 -11.004 -1.094 1.00 58.41 109 ALA A CA 1
ATOM 873 C C . ALA A 1 109 ? 11.811 -10.420 -2.518 1.00 58.41 109 ALA A C 1
ATOM 875 O O . ALA A 1 109 ? 10.923 -10.662 -3.340 1.00 58.41 109 ALA A O 1
ATOM 876 N N . GLY A 1 110 ? 12.877 -9.653 -2.795 1.00 70.94 110 GLY A N 1
ATOM 877 C CA . GLY A 1 110 ? 13.042 -8.835 -4.008 1.00 70.94 110 GLY A CA 1
ATOM 878 C C . GLY A 1 110 ? 12.548 -9.491 -5.303 1.00 70.94 110 GLY A C 1
ATOM 879 O O . GLY A 1 110 ? 11.866 -8.844 -6.077 1.00 70.94 110 GLY A O 1
ATOM 880 N N . LYS A 1 111 ? 12.756 -10.802 -5.479 1.00 81.25 111 LYS A N 1
ATOM 881 C CA . LYS A 1 111 ? 12.254 -11.590 -6.621 1.00 81.25 111 LYS A CA 1
ATOM 882 C C . LYS A 1 111 ? 10.745 -11.436 -6.858 1.00 81.25 111 LYS A C 1
ATOM 884 O O . LYS A 1 111 ? 10.320 -10.977 -7.914 1.00 81.25 111 LYS A O 1
ATOM 889 N N . THR A 1 112 ? 9.940 -11.794 -5.857 1.00 86.25 112 THR A N 1
ATOM 890 C CA . THR A 1 112 ? 8.476 -11.747 -5.937 1.00 86.25 112 THR A CA 1
ATOM 891 C C . THR A 1 112 ? 7.986 -10.313 -6.086 1.00 86.25 112 THR A C 1
ATOM 893 O O . THR A 1 112 ? 7.086 -10.061 -6.882 1.00 86.25 112 THR A O 1
ATOM 896 N N . ASN A 1 113 ? 8.606 -9.367 -5.378 1.00 86.75 113 ASN A N 1
ATOM 897 C CA . ASN A 1 113 ? 8.248 -7.956 -5.488 1.00 86.75 113 ASN A CA 1
ATOM 898 C C . ASN A 1 113 ? 8.534 -7.374 -6.874 1.00 86.75 113 ASN A C 1
ATOM 900 O O . ASN A 1 113 ? 7.671 -6.692 -7.407 1.00 86.75 113 ASN A O 1
ATOM 904 N N . TYR A 1 114 ? 9.670 -7.690 -7.499 1.00 87.62 114 TYR A N 1
ATOM 905 C CA . TYR A 1 114 ? 9.971 -7.211 -8.853 1.00 87.62 114 TYR A CA 1
ATOM 906 C C . TYR A 1 114 ? 8.957 -7.713 -9.881 1.00 87.62 114 TYR A C 1
ATOM 908 O O . TYR A 1 114 ? 8.559 -6.967 -10.775 1.00 87.62 114 TYR A O 1
ATOM 916 N N . HIS A 1 115 ? 8.491 -8.958 -9.737 1.00 89.88 115 HIS A N 1
ATOM 917 C CA . HIS A 1 115 ? 7.390 -9.446 -10.560 1.00 89.88 115 HIS A CA 1
ATOM 918 C C . HIS A 1 115 ? 6.083 -8.701 -10.256 1.00 89.88 115 HIS A C 1
ATOM 920 O O . HIS A 1 115 ? 5.376 -8.331 -11.189 1.00 89.88 115 HIS A O 1
ATOM 926 N N . GLN A 1 116 ? 5.774 -8.428 -8.981 1.00 90.75 116 GLN A N 1
ATOM 927 C CA . GLN A 1 116 ? 4.604 -7.614 -8.630 1.00 90.75 116 GLN A CA 1
ATOM 928 C C . GLN A 1 116 ? 4.672 -6.211 -9.238 1.00 90.75 116 GLN A C 1
ATOM 930 O O . GLN A 1 116 ? 3.670 -5.766 -9.789 1.00 90.75 116 GLN A O 1
ATOM 935 N N . ASP A 1 117 ? 5.834 -5.554 -9.226 1.00 90.50 117 ASP A N 1
ATOM 936 C CA . ASP A 1 117 ? 6.034 -4.267 -9.898 1.00 90.50 117 ASP A CA 1
ATOM 937 C C . ASP A 1 117 ? 5.721 -4.388 -11.395 1.00 90.50 117 ASP A C 1
ATOM 939 O O . ASP A 1 117 ? 4.953 -3.589 -11.931 1.00 90.50 117 ASP A O 1
ATOM 943 N N . ALA A 1 118 ? 6.247 -5.426 -12.060 1.00 91.06 118 ALA A N 1
ATOM 944 C CA . ALA A 1 118 ? 6.050 -5.662 -13.491 1.00 91.06 118 ALA A CA 1
ATOM 945 C C . ALA A 1 118 ? 4.574 -5.856 -13.890 1.00 91.06 118 ALA A C 1
ATOM 947 O O . ALA A 1 118 ? 4.164 -5.366 -14.945 1.00 91.06 118 ALA A O 1
ATOM 948 N N . VAL A 1 119 ? 3.776 -6.537 -13.057 1.00 92.38 119 VAL A N 1
ATOM 949 C CA . VAL A 1 119 ? 2.345 -6.796 -13.319 1.00 92.38 119 VAL A CA 1
ATOM 950 C C . VAL A 1 119 ? 1.408 -5.736 -12.754 1.00 92.38 119 VAL A C 1
ATOM 952 O O . VAL A 1 119 ? 0.207 -5.780 -13.028 1.00 92.38 119 VAL A O 1
ATOM 955 N N . TRP A 1 120 ? 1.922 -4.784 -11.972 1.00 94.19 120 TRP A N 1
ATOM 956 C CA . TRP A 1 120 ? 1.089 -3.877 -11.186 1.00 94.19 120 TRP A CA 1
ATOM 957 C C . TRP A 1 120 ? 0.112 -3.090 -12.047 1.00 94.19 120 TRP A C 1
ATOM 959 O O . TRP A 1 120 ? -1.079 -3.056 -11.748 1.00 94.19 120 TRP A O 1
ATOM 969 N N . TRP A 1 121 ? 0.584 -2.547 -13.172 1.00 93.50 121 TRP A N 1
ATOM 970 C CA . TRP A 1 121 ? -0.274 -1.792 -14.079 1.00 93.50 121 TRP A CA 1
ATOM 971 C C . TRP A 1 121 ? -1.424 -2.647 -14.613 1.00 93.50 121 TRP A C 1
ATOM 973 O O . TRP A 1 121 ? -2.561 -2.188 -14.642 1.00 93.50 121 TRP A O 1
ATOM 983 N N . ALA A 1 122 ? -1.162 -3.899 -14.993 1.00 90.56 122 ALA A N 1
ATOM 984 C CA . ALA A 1 122 ? -2.203 -4.797 -15.487 1.00 90.56 122 ALA A CA 1
ATOM 985 C C . ALA A 1 122 ? -3.239 -5.152 -14.404 1.00 90.56 122 ALA A C 1
ATOM 987 O O . ALA A 1 122 ? -4.400 -5.400 -14.730 1.00 90.56 122 ALA A O 1
ATOM 988 N N . LYS A 1 123 ? -2.837 -5.149 -13.125 1.00 89.00 123 LYS A N 1
ATOM 989 C CA . LYS A 1 123 ? -3.721 -5.398 -11.977 1.00 89.00 123 LYS A CA 1
ATOM 990 C C . LYS A 1 123 ? -4.542 -4.172 -11.571 1.00 89.00 123 LYS A C 1
ATOM 992 O O . LYS A 1 123 ? -5.739 -4.288 -11.332 1.00 89.00 123 LYS A O 1
ATOM 997 N N . THR A 1 124 ? -3.906 -3.005 -11.481 1.00 91.44 124 THR A N 1
ATOM 998 C CA . THR A 1 124 ? -4.466 -1.817 -10.805 1.00 91.44 124 THR A CA 1
ATOM 999 C C . THR A 1 124 ? -4.686 -0.624 -11.740 1.00 91.44 124 THR A C 1
ATOM 1001 O O . THR A 1 124 ? -5.315 0.368 -11.369 1.00 91.44 124 THR A O 1
ATOM 1004 N N . GLY A 1 125 ? -4.152 -0.674 -12.961 1.00 91.88 125 GLY A N 1
ATOM 1005 C CA . GLY A 1 125 ? -4.070 0.477 -13.859 1.00 91.88 125 GLY A CA 1
ATOM 1006 C C . GLY A 1 125 ? -3.128 1.576 -13.353 1.00 91.88 125 GLY A C 1
ATOM 1007 O O . GLY A 1 125 ? -3.264 2.727 -13.777 1.00 91.88 125 GLY A O 1
ATOM 1008 N N . VAL A 1 126 ? -2.227 1.256 -12.417 1.00 93.38 126 VAL A N 1
ATOM 1009 C CA . VAL A 1 126 ? -1.229 2.163 -11.835 1.00 93.38 126 VAL A CA 1
ATOM 1010 C C . VAL A 1 126 ? 0.164 1.622 -12.141 1.00 93.38 126 VAL A C 1
ATOM 1012 O O . VAL A 1 126 ? 0.475 0.468 -11.857 1.00 93.38 126 VAL A O 1
ATOM 1015 N N . THR A 1 127 ? 1.024 2.452 -12.727 1.00 92.25 127 THR A N 1
ATOM 1016 C CA . THR A 1 127 ? 2.445 2.125 -12.880 1.00 92.25 127 THR A CA 1
ATOM 1017 C C . THR A 1 127 ? 3.098 2.161 -11.510 1.00 92.25 127 THR A C 1
ATOM 1019 O O . THR A 1 127 ? 2.938 3.137 -10.777 1.00 92.25 127 THR A O 1
ATOM 1022 N N . ARG A 1 128 ? 3.886 1.144 -11.182 1.00 90.38 128 ARG A N 1
ATOM 1023 C CA . ARG A 1 128 ? 4.628 1.105 -9.927 1.00 90.38 128 ARG A CA 1
ATOM 1024 C C . ARG A 1 128 ? 6.112 1.289 -10.187 1.00 90.38 128 ARG A C 1
ATOM 1026 O O . ARG A 1 128 ? 6.683 0.614 -11.047 1.00 90.38 128 ARG A O 1
ATOM 1033 N N . SER A 1 129 ? 6.716 2.224 -9.461 1.00 87.81 129 SER A N 1
ATOM 1034 C CA . SER A 1 129 ? 8.165 2.357 -9.381 1.00 87.81 129 SER A CA 1
ATOM 1035 C C . SER A 1 129 ? 8.636 2.116 -7.963 1.00 87.81 129 SER A C 1
ATOM 1037 O O . SER A 1 129 ? 7.991 2.523 -7.000 1.00 87.81 129 SER A O 1
ATOM 1039 N N . HIS A 1 130 ? 9.784 1.473 -7.853 1.00 84.06 130 HIS A N 1
ATOM 1040 C CA . HIS A 1 130 ? 10.448 1.220 -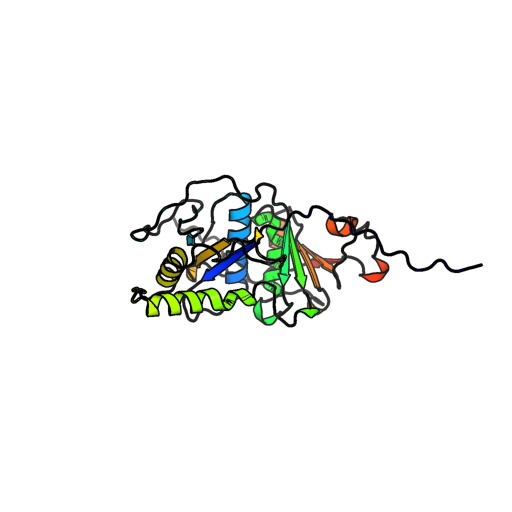6.596 1.00 84.06 130 HIS A CA 1
ATOM 1041 C C . HIS A 1 130 ? 11.873 1.772 -6.670 1.00 84.06 130 HIS A C 1
ATOM 1043 O O . HIS A 1 130 ? 12.645 1.407 -7.566 1.00 84.06 130 HIS A O 1
ATOM 1049 N N . PHE A 1 131 ? 12.204 2.647 -5.716 1.00 79.81 131 PHE A N 1
ATOM 1050 C CA . PHE A 1 131 ? 13.553 3.150 -5.481 1.00 79.81 131 PHE A CA 1
ATOM 1051 C C . PHE A 1 131 ? 14.106 2.681 -4.136 1.00 79.81 131 PHE A C 1
ATOM 1053 O O . PHE A 1 131 ? 13.474 2.870 -3.094 1.00 79.81 131 PHE A O 1
ATOM 1060 N N . THR A 1 132 ? 15.319 2.134 -4.168 1.00 75.25 132 THR A N 1
ATOM 1061 C CA . THR A 1 132 ? 16.103 1.837 -2.969 1.00 75.25 132 THR A CA 1
ATOM 1062 C C . THR A 1 132 ? 16.842 3.096 -2.525 1.00 75.25 132 THR A C 1
ATOM 1064 O O . THR A 1 132 ? 17.616 3.664 -3.298 1.00 75.25 132 THR A O 1
ATOM 1067 N N . HIS A 1 133 ? 16.630 3.534 -1.284 1.00 66.88 133 HIS A N 1
ATOM 1068 C CA . HIS A 1 133 ? 17.322 4.693 -0.718 1.00 66.88 133 HIS A CA 1
ATOM 1069 C C . HIS A 1 133 ? 18.393 4.267 0.297 1.00 66.88 133 HI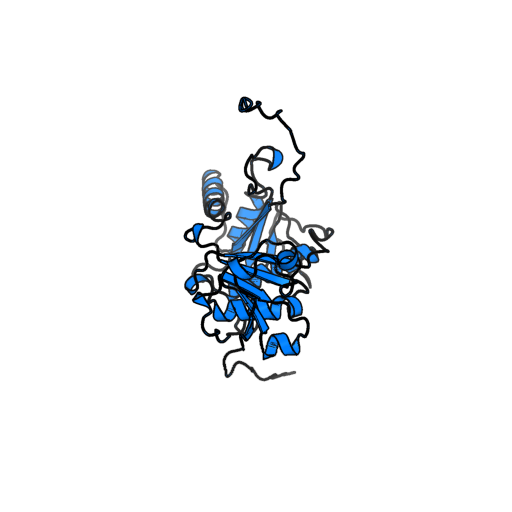S A C 1
ATOM 1071 O O . HIS A 1 133 ? 18.126 4.164 1.494 1.00 66.88 133 HIS A O 1
ATOM 1077 N N . GLU A 1 134 ? 19.628 4.073 -0.174 1.00 59.22 134 GLU A N 1
ATOM 1078 C CA . GLU A 1 134 ? 20.753 3.580 0.644 1.00 59.22 134 GLU A CA 1
ATOM 1079 C C . GLU A 1 134 ? 21.058 4.463 1.863 1.00 59.22 134 GLU A C 1
ATOM 1081 O O . GLU A 1 134 ? 21.329 3.957 2.944 1.00 59.22 134 GLU A O 1
ATOM 1086 N N . ALA A 1 135 ? 20.939 5.790 1.735 1.00 56.47 135 ALA A N 1
ATOM 1087 C CA . ALA A 1 135 ? 21.310 6.731 2.798 1.00 56.47 135 ALA A CA 1
ATOM 1088 C C . ALA A 1 135 ? 20.329 6.788 3.992 1.00 56.47 135 ALA A C 1
ATOM 1090 O O . ALA A 1 135 ? 20.463 7.662 4.846 1.00 56.47 135 ALA A O 1
ATOM 1091 N N . GLN A 1 136 ? 19.314 5.917 4.044 1.00 53.03 136 GLN A N 1
ATOM 1092 C CA . GLN A 1 136 ? 18.364 5.845 5.164 1.00 53.03 136 GLN A CA 1
ATOM 1093 C C . GLN A 1 136 ? 18.551 4.615 6.068 1.00 53.03 136 GLN A C 1
ATOM 1095 O O . GLN A 1 136 ? 17.745 4.442 6.978 1.00 53.03 136 GLN A O 1
ATOM 1100 N N . ASP A 1 137 ? 19.596 3.796 5.879 1.00 50.34 137 ASP A N 1
ATOM 1101 C CA . ASP A 1 137 ? 19.959 2.669 6.767 1.00 50.34 137 ASP A CA 1
ATOM 1102 C C . ASP A 1 137 ? 18.761 1.800 7.220 1.00 50.34 137 ASP A C 1
ATOM 1104 O O . ASP A 1 137 ? 18.662 1.421 8.390 1.00 50.34 137 ASP A O 1
ATOM 1108 N N . GLY A 1 138 ? 17.788 1.511 6.346 1.00 50.75 138 GLY A N 1
ATOM 1109 C CA . GLY A 1 138 ? 16.617 0.716 6.759 1.00 50.75 138 GLY A CA 1
ATOM 1110 C C . GLY A 1 138 ? 15.395 1.501 7.244 1.00 50.75 138 GLY A C 1
ATOM 1111 O O . GLY A 1 138 ? 14.384 0.893 7.585 1.00 50.75 138 GLY A O 1
ATOM 1112 N N . LYS A 1 139 ? 15.456 2.835 7.348 1.00 56.56 139 LYS A N 1
ATOM 1113 C CA . LYS A 1 139 ? 14.425 3.637 8.032 1.00 56.56 139 LYS A CA 1
ATOM 1114 C C . LYS A 1 139 ? 13.734 4.619 7.102 1.00 56.56 139 LYS A C 1
ATOM 1116 O O . LYS A 1 139 ? 14.220 5.720 6.860 1.00 56.56 139 LYS A O 1
ATOM 1121 N N . GLY A 1 140 ? 12.545 4.240 6.642 1.00 62.53 140 GLY A N 1
ATOM 1122 C CA . GLY A 1 140 ? 11.673 5.144 5.899 1.00 62.53 140 GLY A CA 1
ATOM 1123 C C . GLY A 1 140 ? 11.104 6.283 6.767 1.00 62.53 140 GLY A C 1
ATOM 1124 O O . GLY A 1 140 ? 11.104 6.199 8.000 1.00 62.53 140 GLY A O 1
ATOM 1125 N N . PRO A 1 141 ? 10.507 7.324 6.152 1.00 67.31 141 PRO A N 1
ATOM 1126 C CA . PRO A 1 141 ? 9.837 8.421 6.867 1.00 67.31 141 PRO A CA 1
ATOM 1127 C C . PRO A 1 141 ? 8.707 7.963 7.806 1.00 67.31 141 PRO A C 1
ATOM 1129 O O . PRO A 1 141 ? 8.261 8.723 8.667 1.00 67.31 141 PRO A O 1
ATOM 1132 N N . SER A 1 142 ? 8.221 6.735 7.615 1.00 71.94 142 SER A N 1
ATOM 1133 C CA . SER A 1 142 ? 7.169 6.105 8.404 1.00 71.94 142 SER A CA 1
ATOM 1134 C C . SER A 1 142 ? 7.650 5.523 9.740 1.00 71.94 142 SER A C 1
ATOM 1136 O O . SER A 1 142 ? 6.813 5.319 10.619 1.00 71.94 142 SER A O 1
ATOM 1138 N N . ASP A 1 143 ? 8.957 5.296 9.936 1.00 71.94 143 ASP A N 1
ATOM 1139 C CA . ASP A 1 143 ? 9.483 4.598 11.123 1.00 71.94 143 ASP A CA 1
ATOM 1140 C C . ASP A 1 143 ? 9.116 5.327 12.427 1.00 71.94 143 ASP A C 1
ATOM 1142 O O . ASP A 1 143 ? 8.707 4.715 13.410 1.00 71.94 143 ASP A O 1
ATOM 1146 N N . GLY A 1 144 ? 9.099 6.664 12.407 1.00 77.69 144 GLY A N 1
ATOM 1147 C CA . GLY A 1 144 ? 8.688 7.472 13.561 1.00 77.69 144 GLY A CA 1
ATOM 1148 C C . GLY A 1 144 ? 7.244 7.236 14.037 1.00 77.69 144 GLY A C 1
ATOM 1149 O O . GLY A 1 144 ? 6.915 7.568 15.179 1.00 77.69 144 GLY A O 1
ATOM 1150 N N . TYR A 1 145 ? 6.378 6.651 13.203 1.00 85.69 145 TYR A N 1
ATOM 1151 C CA . TYR A 1 145 ? 4.980 6.377 13.543 1.00 85.69 145 TYR A CA 1
ATOM 1152 C C . TYR A 1 145 ? 4.754 4.989 14.154 1.00 85.69 145 TYR A C 1
ATOM 1154 O O . TYR A 1 145 ? 3.667 4.746 14.682 1.00 85.69 145 TYR A O 1
ATOM 1162 N N . ASN A 1 146 ? 5.755 4.100 14.163 1.00 80.94 146 ASN A N 1
ATOM 1163 C CA . ASN A 1 146 ? 5.615 2.728 14.673 1.00 80.94 146 ASN A CA 1
ATOM 1164 C C . ASN A 1 146 ? 5.151 2.673 16.150 1.00 80.94 146 ASN A C 1
ATOM 1166 O O . ASN A 1 146 ? 4.394 1.788 16.545 1.00 80.94 146 ASN A O 1
ATOM 1170 N N . THR A 1 147 ? 5.524 3.671 16.959 1.00 87.75 147 THR A N 1
ATOM 1171 C CA . THR A 1 147 ? 5.179 3.745 18.387 1.00 87.75 147 THR A CA 1
ATOM 1172 C C . THR A 1 147 ? 3.740 4.184 18.654 1.00 87.75 147 THR A C 1
ATOM 1174 O O . THR A 1 147 ? 3.286 4.098 19.798 1.00 87.75 147 THR A O 1
ATOM 1177 N N . LEU A 1 148 ? 3.009 4.659 17.639 1.00 91.00 148 LEU A N 1
ATOM 1178 C CA . LEU A 1 148 ? 1.682 5.248 17.819 1.00 91.00 148 LEU A CA 1
ATOM 1179 C C . LEU A 1 148 ? 0.680 4.234 18.380 1.00 91.00 148 LEU A C 1
ATOM 1181 O O . LEU A 1 148 ? -0.017 4.544 19.344 1.00 91.00 148 LEU A O 1
ATOM 1185 N N . ALA A 1 149 ? 0.667 3.013 17.840 1.00 92.38 149 ALA A N 1
ATOM 1186 C CA . ALA A 1 149 ? -0.213 1.944 18.305 1.00 92.38 149 ALA A CA 1
ATOM 1187 C C . ALA A 1 149 ? 0.037 1.609 19.785 1.00 92.38 149 ALA A C 1
ATOM 1189 O O . ALA A 1 149 ? -0.885 1.616 20.598 1.00 92.38 149 ALA A O 1
ATOM 1190 N N . ALA A 1 150 ? 1.303 1.405 20.163 1.00 93.06 150 ALA A N 1
ATOM 1191 C CA . ALA A 1 150 ? 1.680 1.093 21.541 1.00 93.06 150 ALA A CA 1
ATOM 1192 C C . ALA A 1 150 ? 1.307 2.223 22.519 1.00 93.06 150 ALA A C 1
ATOM 1194 O O . ALA A 1 150 ? 0.831 1.962 23.626 1.00 93.06 150 ALA A O 1
ATOM 1195 N N . ARG A 1 151 ? 1.482 3.487 22.109 1.00 92.88 151 ARG A N 1
ATOM 1196 C CA . ARG A 1 151 ? 1.057 4.654 22.899 1.00 92.88 151 ARG A CA 1
ATOM 1197 C C . ARG A 1 151 ? -0.460 4.715 23.050 1.00 92.88 151 ARG A C 1
ATOM 1199 O O . ARG A 1 151 ? -0.924 4.976 24.156 1.00 92.88 151 ARG A O 1
ATOM 1206 N N . GLY A 1 152 ? -1.207 4.446 21.978 1.00 94.12 152 GLY A N 1
ATOM 1207 C CA . GLY A 1 152 ? -2.669 4.378 21.994 1.00 94.12 152 GLY A CA 1
ATOM 1208 C C . GLY A 1 152 ? -3.174 3.345 22.999 1.00 94.12 152 GLY A C 1
ATOM 1209 O O . GLY A 1 152 ? -3.943 3.693 23.895 1.00 94.12 152 GLY A O 1
ATOM 1210 N N . VAL A 1 153 ? -2.652 2.116 22.927 1.00 95.19 153 VAL A N 1
ATOM 1211 C CA . VAL A 1 153 ? -2.968 1.035 23.878 1.00 95.19 153 VAL A CA 1
ATOM 1212 C C . VAL A 1 153 ? -2.652 1.453 25.311 1.00 95.19 153 VAL A C 1
ATOM 1214 O O . VAL A 1 153 ? -3.538 1.437 26.162 1.00 95.19 153 VAL A O 1
ATOM 1217 N N . LYS A 1 154 ? -1.421 1.905 25.585 1.00 95.25 154 LYS A N 1
ATOM 1218 C CA . LYS A 1 154 ? -1.020 2.331 26.935 1.00 95.25 154 LYS A CA 1
ATOM 1219 C C . LYS A 1 154 ? -1.933 3.429 27.480 1.00 95.25 154 LYS A C 1
ATOM 1221 O O . LYS A 1 154 ? -2.328 3.378 28.640 1.00 95.25 154 LYS A O 1
ATOM 1226 N N . ALA A 1 155 ? -2.261 4.418 26.654 1.00 94.19 155 ALA A N 1
ATOM 1227 C CA . ALA A 1 155 ? -3.118 5.517 27.062 1.00 94.19 155 ALA A CA 1
ATOM 1228 C C . ALA A 1 155 ? -4.535 5.049 27.405 1.00 94.19 155 ALA A C 1
ATOM 1230 O O . ALA A 1 155 ? -5.144 5.639 28.289 1.00 94.19 155 ALA A O 1
ATOM 1231 N N . GLY A 1 156 ? -5.092 4.061 26.700 1.00 94.62 156 GLY A N 1
ATOM 1232 C CA . GLY A 1 156 ? -6.448 3.585 26.990 1.00 94.62 156 GLY A CA 1
ATOM 1233 C C . GLY A 1 156 ? -6.497 2.646 28.191 1.00 94.62 156 GLY A C 1
ATOM 1234 O O . GLY A 1 156 ? -7.398 2.772 29.011 1.00 94.62 156 GLY A O 1
ATOM 1235 N N . LEU A 1 157 ? -5.454 1.835 28.402 1.00 93.19 157 LEU A N 1
ATOM 1236 C CA . LEU A 1 157 ? -5.295 1.077 29.648 1.00 93.19 157 LEU A CA 1
ATOM 1237 C C . LEU A 1 157 ? -5.244 2.003 30.874 1.00 93.19 157 LEU A C 1
ATOM 1239 O O . LEU A 1 157 ? -5.900 1.737 31.873 1.00 93.19 157 LEU A O 1
ATOM 1243 N N . LEU A 1 158 ? -4.523 3.129 30.785 1.00 95.69 158 LEU A N 1
ATOM 1244 C CA . LEU A 1 158 ? -4.499 4.149 31.846 1.00 95.69 158 LEU A CA 1
ATOM 1245 C C . LEU A 1 158 ? -5.856 4.841 32.059 1.00 95.69 158 LEU A C 1
ATOM 1247 O O . LEU A 1 158 ? -6.093 5.386 33.133 1.00 95.69 158 LEU A O 1
ATOM 1251 N N . ALA A 1 159 ? -6.728 4.829 31.052 1.00 95.62 159 ALA A N 1
ATOM 1252 C CA . ALA A 1 159 ? -8.085 5.363 31.122 1.00 95.62 159 ALA A CA 1
ATOM 1253 C C . ALA A 1 159 ? -9.130 4.305 31.536 1.00 95.62 159 ALA A C 1
ATOM 1255 O O . ALA A 1 159 ? -10.321 4.602 31.512 1.00 95.62 159 ALA A O 1
ATOM 1256 N N . ASN A 1 160 ? -8.704 3.094 31.926 1.00 94.81 160 ASN A N 1
ATOM 1257 C CA . ASN A 1 160 ? -9.570 1.947 32.229 1.00 94.81 160 ASN A CA 1
ATOM 1258 C C . ASN A 1 160 ? -10.505 1.544 31.070 1.00 94.81 160 ASN A C 1
ATOM 1260 O O . ASN A 1 160 ? -11.609 1.047 31.294 1.00 94.81 160 ASN A O 1
ATOM 1264 N N . GLU A 1 161 ? -10.070 1.744 29.825 1.00 94.44 161 GLU A N 1
ATOM 1265 C CA . GLU A 1 161 ? -10.798 1.272 28.647 1.00 94.44 161 GLU A CA 1
ATOM 1266 C C . GLU A 1 161 ? -10.550 -0.222 28.425 1.00 94.44 161 GLU A C 1
ATOM 1268 O O . GLU A 1 161 ? -9.424 -0.712 28.547 1.00 94.44 161 GLU A O 1
ATOM 1273 N N . LEU A 1 162 ? -11.610 -0.947 28.068 1.00 90.94 162 LEU A N 1
ATOM 1274 C CA . LEU A 1 162 ? -11.520 -2.362 27.728 1.00 90.94 162 LEU A CA 1
ATOM 1275 C C . LEU A 1 162 ? -10.950 -2.529 26.316 1.00 90.94 162 LEU A C 1
ATOM 1277 O O . LEU A 1 162 ? -11.402 -1.888 25.367 1.00 90.94 162 LEU A O 1
ATOM 1281 N N . LEU A 1 163 ? -9.966 -3.418 26.193 1.00 92.38 163 LEU A N 1
ATOM 1282 C CA . LEU A 1 163 ? -9.421 -3.886 24.926 1.00 92.38 163 LEU A CA 1
ATOM 1283 C C . LEU A 1 163 ? -9.687 -5.386 24.824 1.00 92.38 163 LEU A C 1
ATOM 1285 O O . LEU A 1 163 ? -9.069 -6.177 25.541 1.00 92.38 163 LEU A O 1
ATOM 1289 N N . ASP A 1 164 ? -10.602 -5.757 23.935 1.00 91.62 164 ASP A N 1
ATOM 1290 C CA . ASP A 1 164 ? -10.903 -7.156 23.657 1.00 91.62 164 ASP A CA 1
ATOM 1291 C C . ASP A 1 164 ? -9.700 -7.859 23.000 1.00 91.62 164 ASP A C 1
ATOM 1293 O O . ASP A 1 164 ? -8.904 -7.228 22.292 1.00 91.62 164 ASP A O 1
ATOM 1297 N N . PRO A 1 165 ? -9.525 -9.171 23.238 1.00 91.44 165 PRO A N 1
ATOM 1298 C CA . PRO A 1 165 ? -8.414 -9.914 22.671 1.00 91.44 165 PRO A CA 1
ATOM 1299 C C . PRO A 1 165 ? -8.584 -10.092 21.160 1.00 91.44 165 PRO A C 1
ATOM 1301 O O . PRO A 1 165 ? -9.625 -10.538 20.691 1.00 91.44 165 PRO A O 1
ATOM 1304 N N . GLY A 1 166 ? -7.504 -9.848 20.420 1.00 93.75 166 GLY A N 1
ATOM 1305 C CA . GLY A 1 166 ? -7.435 -10.100 18.983 1.00 93.75 166 GLY A CA 1
ATOM 1306 C C . GLY A 1 166 ? -6.900 -8.904 18.203 1.00 93.75 166 GLY A C 1
ATOM 1307 O O . GLY A 1 166 ? -6.909 -7.763 18.661 1.00 93.75 166 GLY A O 1
ATOM 1308 N N . THR A 1 167 ? -6.354 -9.168 17.014 1.00 94.88 167 THR A N 1
ATOM 1309 C CA . THR A 1 167 ? -5.789 -8.097 16.180 1.00 94.88 167 THR A CA 1
ATOM 1310 C C . THR A 1 167 ? -6.882 -7.208 15.589 1.00 94.88 167 THR A C 1
ATOM 1312 O O . THR A 1 167 ? -6.676 -6.003 15.467 1.00 94.88 167 THR A O 1
ATOM 1315 N N . ARG A 1 168 ? -8.040 -7.775 15.228 1.00 94.88 168 ARG A N 1
ATOM 1316 C CA . ARG A 1 168 ? -9.163 -7.006 14.676 1.00 94.88 168 ARG A CA 1
ATOM 1317 C C . ARG A 1 168 ? -9.729 -6.057 15.738 1.00 94.88 168 ARG A C 1
ATOM 1319 O O . ARG A 1 168 ? -9.936 -4.876 15.484 1.00 94.88 168 ARG A O 1
ATOM 1326 N N . GLU A 1 169 ? -9.865 -6.552 16.959 1.00 95.25 169 GLU A N 1
ATOM 1327 C CA . GLU A 1 169 ? -10.312 -5.820 18.142 1.00 95.25 169 GLU A CA 1
ATOM 1328 C C . GLU A 1 169 ? -9.329 -4.699 18.506 1.00 95.25 169 GLU A C 1
ATOM 1330 O O . GLU A 1 169 ? -9.746 -3.568 18.762 1.00 95.25 169 GLU A O 1
ATOM 1335 N N . LEU A 1 170 ? -8.019 -4.963 18.419 1.00 96.00 170 LEU A N 1
ATOM 1336 C CA . LEU A 1 170 ? -6.980 -3.938 18.548 1.00 96.00 170 LEU A CA 1
ATOM 1337 C C . LEU A 1 170 ? -7.116 -2.832 17.491 1.00 96.00 170 LEU A C 1
ATOM 1339 O O . LEU A 1 170 ? -6.990 -1.653 17.825 1.00 96.00 170 LEU A O 1
ATOM 1343 N N . VAL A 1 171 ? -7.389 -3.186 16.231 1.00 96.44 171 VAL A N 1
ATOM 1344 C CA . VAL A 1 171 ? -7.628 -2.204 15.162 1.00 96.44 171 VAL A CA 1
ATOM 1345 C C . VAL A 1 171 ? -8.846 -1.342 15.483 1.00 96.44 171 VAL A C 1
ATOM 1347 O O . VAL A 1 171 ? -8.745 -0.122 15.387 1.00 96.44 171 VAL A O 1
ATOM 1350 N N . HIS A 1 172 ? -9.960 -1.926 15.932 1.00 95.94 172 HIS A N 1
ATOM 1351 C CA . HIS A 1 172 ? -11.148 -1.158 16.329 1.00 95.94 172 HIS A CA 1
ATOM 1352 C C . HIS A 1 172 ? -10.857 -0.199 17.485 1.00 95.94 172 HIS A C 1
ATOM 1354 O O . HIS A 1 172 ? -11.249 0.969 17.448 1.00 95.94 172 HIS A O 1
ATOM 1360 N N . PHE A 1 173 ? -10.144 -0.680 18.502 1.00 95.69 173 PHE A N 1
ATOM 1361 C CA . PHE A 1 173 ? -9.745 0.123 19.650 1.00 95.69 173 PHE A CA 1
ATOM 1362 C C . PHE A 1 173 ? -8.893 1.328 19.226 1.00 95.69 173 PHE A C 1
ATOM 1364 O O . PHE A 1 173 ? -9.177 2.467 19.602 1.00 95.69 173 PHE A O 1
ATOM 1371 N N . LEU A 1 174 ? -7.882 1.097 18.384 1.00 96.19 174 LEU A N 1
ATOM 1372 C CA . LEU A 1 174 ? -7.008 2.154 17.873 1.00 96.19 174 LEU A CA 1
ATOM 1373 C C . LEU A 1 174 ? -7.740 3.097 16.914 1.00 96.19 174 LEU A C 1
ATOM 1375 O O . LEU A 1 174 ? -7.516 4.302 16.975 1.00 96.19 174 LEU A O 1
ATOM 1379 N N . ALA A 1 175 ? -8.662 2.592 16.095 1.00 95.81 175 ALA A N 1
ATOM 1380 C CA . ALA A 1 175 ? -9.486 3.408 15.213 1.00 95.81 175 ALA A CA 1
ATOM 1381 C C . ALA A 1 175 ? -10.376 4.390 15.985 1.00 95.81 175 ALA A C 1
ATOM 1383 O O . ALA A 1 175 ? -10.526 5.526 15.546 1.00 95.81 175 ALA A O 1
ATOM 1384 N N . LYS A 1 176 ? -10.919 3.984 17.142 1.00 93.44 176 LYS A N 1
ATOM 1385 C CA . LYS A 1 176 ? -11.711 4.859 18.027 1.00 93.44 176 LYS A CA 1
ATOM 1386 C C . LYS A 1 176 ? -10.846 5.849 18.800 1.00 93.44 176 LYS A C 1
ATOM 1388 O O . LYS A 1 176 ? -11.197 7.016 18.930 1.00 93.44 176 LYS A O 1
ATOM 1393 N N . ARG A 1 177 ? -9.714 5.392 19.336 1.00 92.19 177 ARG A N 1
ATOM 1394 C CA . ARG A 1 177 ? -8.878 6.197 20.239 1.00 92.19 177 ARG A CA 1
ATOM 1395 C C . ARG A 1 177 ? -7.903 7.120 19.512 1.00 92.19 177 ARG A C 1
ATOM 1397 O O . ARG A 1 177 ? -7.556 8.189 20.005 1.00 92.19 177 ARG A O 1
ATOM 1404 N N . CYS A 1 178 ? -7.420 6.691 18.355 1.00 93.38 178 CYS A N 1
ATOM 1405 C CA . CYS A 1 178 ? -6.375 7.344 17.576 1.00 93.38 178 CYS A CA 1
ATOM 1406 C C . CYS A 1 178 ? -6.893 7.685 16.172 1.00 93.38 178 CYS A C 1
ATOM 1408 O O . CYS A 1 178 ? -6.238 7.385 15.173 1.00 93.38 178 CYS A O 1
ATOM 1410 N N . MET A 1 179 ? -8.073 8.310 16.111 1.00 91.81 179 MET A N 1
ATOM 1411 C CA . MET A 1 179 ? -8.768 8.674 14.867 1.00 91.81 179 MET A CA 1
ATOM 1412 C C . MET A 1 179 ? -7.934 9.592 13.966 1.00 91.81 179 MET A C 1
ATOM 1414 O O . MET A 1 179 ? -7.968 9.462 12.745 1.00 91.81 179 MET A O 1
ATOM 1418 N N . SER A 1 180 ? -7.185 10.524 14.561 1.00 91.31 180 SER A N 1
ATOM 1419 C CA . SER A 1 180 ? -6.402 11.524 13.836 1.00 91.31 180 SER A CA 1
ATOM 1420 C C . SER A 1 180 ? -5.186 11.999 14.647 1.00 91.31 180 SER A C 1
ATOM 1422 O O . SER A 1 180 ? -5.102 11.769 15.860 1.00 91.31 180 SER A O 1
ATOM 1424 N N . PRO A 1 181 ? -4.198 12.649 14.004 1.00 90.50 181 PRO A N 1
ATOM 1425 C CA . PRO A 1 181 ? -3.090 13.274 14.713 1.00 90.50 181 PRO A CA 1
ATOM 1426 C C . PRO A 1 181 ? -3.568 14.373 15.669 1.00 90.50 181 PRO A C 1
ATOM 1428 O O . PRO A 1 181 ? -4.281 15.284 15.266 1.00 90.50 181 PRO A O 1
ATOM 1431 N N . THR A 1 182 ? -3.059 14.372 16.905 1.00 88.19 182 THR A N 1
ATOM 1432 C CA . THR A 1 182 ? -3.402 15.375 17.939 1.00 88.19 182 THR A CA 1
ATOM 1433 C C . THR A 1 182 ? -3.044 16.811 17.541 1.00 88.19 182 THR A C 1
ATOM 1435 O O . THR A 1 182 ? -3.650 17.766 18.012 1.00 88.19 182 THR A O 1
ATOM 1438 N N . VAL A 1 183 ? -2.041 16.977 16.675 1.00 87.25 183 VAL A N 1
ATOM 1439 C CA . VAL A 1 183 ? -1.620 18.280 16.150 1.00 87.25 183 VAL A CA 1
ATOM 1440 C C . VAL A 1 183 ? -1.914 18.320 14.656 1.00 87.25 183 VAL A C 1
ATOM 1442 O O . VAL A 1 183 ? -1.435 17.457 13.911 1.00 87.25 183 VAL A O 1
ATOM 1445 N N . ALA A 1 184 ? -2.645 19.343 14.214 1.00 86.31 184 ALA A N 1
ATOM 1446 C CA . ALA A 1 184 ? -2.954 19.563 12.805 1.00 86.31 184 ALA A CA 1
ATOM 1447 C C . ALA A 1 184 ? -1.679 19.728 11.961 1.00 86.31 184 ALA A C 1
ATOM 1449 O O . ALA A 1 184 ? -0.698 20.340 12.393 1.00 86.31 184 ALA A O 1
ATOM 1450 N N . LYS A 1 185 ? -1.696 19.222 10.722 1.00 85.00 185 LYS A N 1
ATOM 1451 C CA . LYS A 1 185 ? -0.542 19.297 9.810 1.00 85.00 185 LYS A CA 1
ATOM 1452 C C . LYS A 1 185 ? -0.099 20.733 9.509 1.00 85.00 185 LYS A C 1
ATOM 1454 O O . LYS A 1 185 ? 1.101 20.983 9.382 1.00 85.00 185 LYS A O 1
ATOM 1459 N N . ALA A 1 186 ? -1.039 21.677 9.441 1.00 84.25 186 ALA A N 1
ATOM 1460 C CA . ALA A 1 186 ? -0.744 23.097 9.234 1.00 84.25 186 ALA A CA 1
ATOM 1461 C C . ALA A 1 186 ? 0.271 23.634 10.261 1.00 84.25 186 ALA A C 1
ATOM 1463 O O . ALA A 1 186 ? 1.185 24.369 9.888 1.00 84.25 186 ALA A O 1
ATOM 1464 N N . ASN A 1 187 ? 0.195 23.139 11.500 1.00 84.94 187 ASN A N 1
ATOM 1465 C CA . ASN A 1 187 ? 1.008 23.569 12.638 1.00 84.94 187 ASN A CA 1
ATOM 1466 C C . ASN A 1 187 ? 2.345 22.815 12.760 1.00 84.94 187 ASN A C 1
ATOM 1468 O O . ASN A 1 187 ? 3.068 22.991 13.736 1.00 84.94 187 ASN A O 1
ATOM 1472 N N . LYS A 1 188 ? 2.682 21.944 11.799 1.00 85.25 188 LYS A N 1
ATOM 1473 C CA . LYS A 1 188 ? 3.928 21.165 11.790 1.00 85.25 188 LYS A CA 1
ATOM 1474 C C . LYS A 1 188 ? 4.857 21.658 10.684 1.00 85.25 188 LYS A C 1
ATOM 1476 O O . LYS A 1 188 ? 4.425 21.867 9.551 1.00 85.25 188 LYS A O 1
ATOM 1481 N N . HIS A 1 189 ? 6.147 21.787 10.986 1.00 79.06 189 HIS A N 1
ATOM 1482 C CA . HIS A 1 189 ? 7.160 22.194 10.001 1.00 79.06 189 HIS A CA 1
ATOM 1483 C C . HIS A 1 189 ? 7.600 21.055 9.065 1.00 79.06 189 HIS A C 1
ATOM 1485 O O . HIS A 1 189 ? 8.082 21.318 7.969 1.00 79.06 189 HIS A O 1
ATOM 1491 N N . GLY A 1 190 ? 7.423 19.792 9.468 1.00 81.38 190 GLY A N 1
ATOM 1492 C CA . GLY A 1 190 ? 7.873 18.638 8.689 1.00 81.38 190 GLY A CA 1
ATOM 1493 C C . GLY A 1 190 ? 7.020 18.369 7.446 1.00 81.38 190 GLY A C 1
ATOM 1494 O O . GLY A 1 190 ? 5.799 18.249 7.543 1.00 81.38 190 GLY A O 1
ATOM 1495 N N . TRP A 1 191 ? 7.667 18.181 6.294 1.00 81.81 191 TRP A N 1
ATOM 1496 C CA . TRP A 1 191 ? 7.019 17.772 5.037 1.00 81.81 191 TRP A CA 1
ATOM 1497 C C . TRP A 1 191 ? 6.237 16.452 5.187 1.00 81.81 191 TRP A C 1
ATOM 1499 O O . TRP A 1 191 ? 5.079 16.343 4.773 1.00 81.81 191 TRP A O 1
ATOM 1509 N N . TRP A 1 192 ? 6.828 15.496 5.909 1.00 82.62 192 TRP A N 1
ATOM 1510 C CA . TRP A 1 192 ? 6.285 14.160 6.197 1.00 82.62 192 TRP A CA 1
ATOM 1511 C C . TRP A 1 192 ? 5.389 14.087 7.437 1.00 82.62 192 TRP A C 1
ATOM 1513 O O . TRP A 1 192 ? 5.068 13.003 7.924 1.00 82.62 192 TRP A O 1
ATOM 1523 N N . ALA A 1 193 ? 4.981 15.233 7.979 1.00 87.75 193 ALA A N 1
ATOM 1524 C CA . ALA A 1 193 ? 4.037 15.265 9.080 1.00 87.75 193 ALA A CA 1
ATOM 1525 C C . ALA A 1 193 ? 2.689 14.662 8.663 1.00 87.75 193 ALA A C 1
ATOM 1527 O O . ALA A 1 193 ? 2.070 15.147 7.712 1.00 87.75 193 ALA A O 1
ATOM 1528 N N . ALA A 1 194 ? 2.225 13.653 9.400 1.00 90.06 194 ALA A N 1
ATOM 1529 C CA . ALA A 1 194 ? 0.929 13.032 9.181 1.00 90.06 194 ALA A CA 1
ATOM 1530 C C . ALA A 1 194 ? -0.206 14.028 9.439 1.00 90.06 194 ALA A C 1
ATOM 1532 O O . ALA A 1 194 ? -0.179 14.773 10.432 1.00 90.06 194 ALA A O 1
ATOM 1533 N N . GLU A 1 195 ? -1.191 14.008 8.547 1.00 92.62 195 GLU A N 1
ATOM 1534 C CA . GLU A 1 195 ? -2.482 14.685 8.702 1.00 92.62 195 GLU A CA 1
ATOM 1535 C C . GLU A 1 195 ? -3.596 13.727 9.132 1.00 92.62 195 GLU A C 1
ATOM 1537 O O . GLU A 1 195 ? -4.564 14.177 9.727 1.00 92.62 195 GLU A O 1
ATOM 1542 N N . GLY A 1 196 ? -3.438 12.425 8.880 1.00 93.50 196 GLY A N 1
ATOM 1543 C CA . GLY A 1 196 ? -4.462 11.420 9.134 1.00 93.50 196 GLY A CA 1
ATOM 1544 C C . GLY A 1 196 ? -3.869 10.031 9.345 1.00 93.50 196 GLY A C 1
ATOM 1545 O O . GLY A 1 196 ? -2.740 9.751 8.920 1.00 93.50 196 GLY A O 1
ATOM 1546 N N . TYR A 1 197 ? -4.645 9.176 10.007 1.00 95.44 197 TYR A N 1
ATOM 1547 C CA . TYR A 1 197 ? -4.299 7.788 10.293 1.00 95.44 197 TYR A CA 1
ATOM 1548 C C . TYR A 1 197 ? -5.372 6.864 9.733 1.00 95.44 197 TYR A C 1
ATOM 1550 O O . TYR A 1 197 ? -6.562 7.099 9.930 1.00 95.44 197 TYR A O 1
ATOM 1558 N N . ILE A 1 198 ? -4.936 5.814 9.045 1.00 97.00 198 ILE A N 1
ATOM 1559 C CA . ILE A 1 198 ? -5.781 4.692 8.657 1.00 97.00 198 ILE A CA 1
ATOM 1560 C C . ILE A 1 198 ? -5.364 3.488 9.490 1.00 97.00 198 ILE A C 1
ATOM 1562 O O . ILE A 1 198 ? -4.183 3.139 9.524 1.00 97.00 198 ILE A O 1
ATOM 1566 N N . TRP A 1 199 ? -6.334 2.840 10.124 1.00 97.38 199 TRP A N 1
ATOM 1567 C CA . TRP A 1 199 ? -6.139 1.583 10.841 1.00 97.38 199 TRP A CA 1
ATOM 1568 C C . TRP A 1 199 ? -6.791 0.464 10.040 1.00 97.38 199 TRP A C 1
ATOM 1570 O O . TRP A 1 199 ? -7.992 0.506 9.789 1.00 97.38 199 TRP A O 1
ATOM 1580 N N . ALA A 1 200 ? -5.997 -0.506 9.603 1.00 97.00 200 ALA A N 1
ATOM 1581 C CA . ALA A 1 200 ? -6.434 -1.550 8.692 1.00 97.00 200 ALA A CA 1
ATOM 1582 C C . ALA A 1 200 ? -6.202 -2.932 9.299 1.00 97.00 200 ALA A C 1
ATOM 1584 O O . ALA A 1 200 ? -5.091 -3.254 9.721 1.00 97.00 200 ALA A O 1
ATOM 1585 N N . TYR A 1 201 ? -7.243 -3.756 9.307 1.00 96.12 201 TYR A N 1
ATOM 1586 C CA . TYR A 1 201 ? -7.158 -5.168 9.640 1.00 96.12 201 TYR A CA 1
ATOM 1587 C C . TYR A 1 201 ? -7.108 -6.014 8.366 1.00 96.12 201 TYR A C 1
ATOM 1589 O O . TYR A 1 201 ? -7.908 -5.827 7.447 1.00 96.12 201 TYR A O 1
ATOM 1597 N N . TYR A 1 202 ? -6.190 -6.977 8.347 1.00 95.12 202 TYR A N 1
ATOM 1598 C CA . TYR A 1 202 ? -6.087 -7.995 7.310 1.00 95.12 202 TYR A CA 1
ATOM 1599 C C . TYR A 1 202 ? -6.137 -9.390 7.922 1.00 95.12 202 TYR A C 1
ATOM 1601 O O . TYR A 1 202 ? -5.346 -9.724 8.813 1.00 95.12 202 TYR A O 1
ATOM 1609 N N . ASP A 1 203 ? -7.010 -10.237 7.379 1.00 92.62 203 ASP A N 1
ATOM 1610 C CA . ASP A 1 203 ? -6.925 -11.672 7.615 1.00 92.62 203 ASP A CA 1
ATOM 1611 C C . ASP A 1 203 ? -5.685 -12.227 6.899 1.00 92.62 203 ASP A C 1
ATOM 1613 O O . ASP A 1 203 ? -5.497 -12.058 5.694 1.00 92.62 203 ASP A O 1
ATOM 1617 N N . THR A 1 204 ? -4.833 -12.931 7.642 1.00 92.62 204 THR A N 1
ATOM 1618 C CA . THR A 1 204 ? -3.655 -13.612 7.095 1.00 92.62 204 THR A CA 1
ATOM 1619 C C . THR A 1 204 ? -3.993 -14.632 6.004 1.00 92.62 204 THR A C 1
ATOM 1621 O O . THR A 1 204 ? -3.137 -14.929 5.173 1.00 92.62 204 THR A O 1
ATOM 1624 N N . ALA A 1 205 ? -5.232 -15.136 5.958 1.00 91.25 205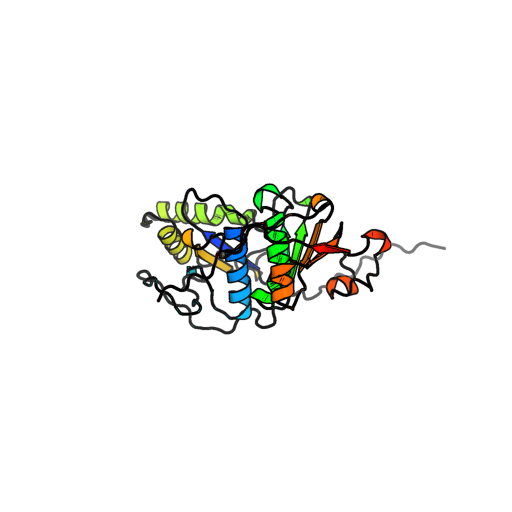 ALA A N 1
ATOM 1625 C CA . ALA A 1 205 ? -5.725 -15.999 4.887 1.00 91.25 205 ALA A CA 1
ATOM 1626 C C . ALA A 1 205 ? -5.720 -15.319 3.505 1.00 91.25 205 ALA A C 1
ATOM 1628 O O . ALA A 1 205 ? -5.761 -16.013 2.492 1.00 91.25 205 ALA A O 1
ATOM 1629 N N . LEU A 1 206 ? -5.625 -13.986 3.441 1.00 88.81 206 LEU A N 1
ATOM 1630 C CA . LEU A 1 206 ? -5.495 -13.230 2.191 1.00 88.81 206 LEU A CA 1
ATOM 1631 C C . LEU A 1 206 ? -4.092 -13.355 1.574 1.00 88.81 206 LEU A C 1
ATOM 1633 O O . LEU A 1 206 ? -3.928 -13.233 0.359 1.00 88.81 206 LEU A O 1
ATOM 1637 N N . PHE A 1 207 ? -3.066 -13.629 2.383 1.00 90.81 207 PHE A N 1
ATOM 1638 C CA . PHE A 1 207 ? -1.659 -13.597 1.972 1.00 90.81 207 PHE A CA 1
ATOM 1639 C C . PHE A 1 207 ? -1.218 -14.915 1.319 1.00 90.81 207 PHE A C 1
ATOM 1641 O O . PHE A 1 207 ? -0.274 -15.580 1.743 1.00 90.81 207 PHE A O 1
ATOM 1648 N N . THR A 1 208 ? -1.924 -15.317 0.263 1.00 86.06 208 THR A N 1
ATOM 1649 C CA . THR A 1 208 ? -1.712 -16.605 -0.413 1.00 86.06 208 THR A CA 1
ATOM 1650 C C . THR A 1 208 ? -0.777 -16.498 -1.615 1.00 86.06 208 THR A C 1
ATOM 1652 O O . THR A 1 208 ? -0.657 -15.449 -2.251 1.00 86.06 208 THR A O 1
ATOM 1655 N N . LYS A 1 209 ? -0.173 -17.630 -2.006 1.00 81.38 209 LYS A N 1
ATOM 1656 C CA . LYS A 1 209 ? 0.567 -17.752 -3.277 1.00 81.38 209 LYS A CA 1
ATOM 1657 C C . LYS A 1 209 ? -0.299 -17.463 -4.506 1.00 81.38 209 LYS A C 1
ATOM 1659 O O . LYS A 1 209 ? 0.230 -17.077 -5.535 1.00 81.38 209 LYS A O 1
ATOM 1664 N N . LYS A 1 210 ? -1.620 -17.626 -4.398 1.00 79.31 210 LYS A N 1
ATOM 1665 C CA . LYS A 1 210 ? -2.554 -17.291 -5.477 1.00 79.31 210 LYS A CA 1
ATOM 1666 C C . LYS A 1 210 ? -2.665 -15.778 -5.681 1.00 79.31 210 LYS A C 1
ATOM 1668 O O . LYS A 1 210 ? -2.737 -15.329 -6.816 1.00 79.31 210 LYS A O 1
ATOM 1673 N N . ALA A 1 211 ? -2.673 -15.002 -4.596 1.00 78.94 211 ALA A N 1
ATOM 1674 C CA . ALA A 1 211 ? -2.721 -13.542 -4.670 1.00 78.94 211 ALA A CA 1
ATOM 1675 C C . ALA A 1 211 ? -1.377 -12.957 -5.141 1.00 78.94 211 ALA A C 1
ATOM 1677 O O . ALA A 1 211 ? -1.322 -12.076 -6.003 1.00 78.94 211 ALA A O 1
ATOM 1678 N N . VAL A 1 212 ? -0.284 -13.487 -4.585 1.00 85.00 212 VAL A N 1
ATOM 1679 C CA . VAL A 1 212 ? 1.083 -13.033 -4.853 1.00 85.00 212 VAL A CA 1
ATOM 1680 C C . VAL A 1 212 ? 1.965 -14.266 -5.117 1.00 85.00 212 VAL A C 1
ATOM 1682 O O . VAL A 1 212 ? 2.477 -14.878 -4.162 1.00 85.00 212 VAL A O 1
ATOM 1685 N N . PRO A 1 213 ? 2.094 -14.674 -6.397 1.00 86.69 213 PRO A N 1
ATOM 1686 C CA . PRO A 1 213 ? 2.841 -15.864 -6.789 1.00 86.69 213 PRO A CA 1
ATOM 1687 C C . PRO A 1 213 ? 4.342 -15.677 -6.603 1.00 86.69 213 PRO A C 1
ATOM 1689 O O . PRO A 1 213 ? 4.855 -14.562 -6.514 1.00 86.69 213 PRO A O 1
ATOM 1692 N N . GLU A 1 214 ? 5.055 -16.794 -6.509 1.00 88.38 214 GLU A N 1
ATOM 1693 C CA . GLU A 1 214 ? 6.512 -16.770 -6.395 1.00 88.38 214 GLU A CA 1
ATOM 1694 C C . GLU A 1 214 ? 7.144 -16.509 -7.755 1.00 88.38 214 GLU A C 1
ATOM 1696 O O . GLU A 1 214 ? 6.767 -17.127 -8.751 1.00 88.38 214 GLU A O 1
ATOM 1701 N N . ALA A 1 215 ? 8.126 -15.613 -7.780 1.00 87.88 215 ALA A N 1
ATOM 1702 C CA . ALA A 1 215 ? 8.864 -15.286 -8.986 1.00 87.88 215 ALA A CA 1
ATOM 1703 C C . ALA A 1 215 ? 10.343 -15.639 -8.856 1.00 87.88 215 ALA A C 1
ATOM 1705 O O . ALA A 1 215 ? 10.934 -15.634 -7.768 1.00 87.88 215 ALA A O 1
ATOM 1706 N N . GLU A 1 216 ? 10.943 -15.923 -10.000 1.00 84.19 216 GLU A N 1
ATOM 1707 C CA . GLU A 1 216 ? 12.379 -15.941 -10.163 1.00 84.19 216 GLU A CA 1
ATOM 1708 C C . GLU A 1 216 ? 12.922 -14.514 -10.053 1.00 84.19 216 GLU A C 1
ATOM 1710 O O . GLU A 1 216 ? 12.298 -13.532 -10.457 1.00 84.19 216 GLU A O 1
ATOM 1715 N N . GLY A 1 217 ? 14.109 -14.399 -9.461 1.00 80.06 217 GLY A N 1
ATOM 1716 C CA . GLY A 1 217 ? 14.864 -13.156 -9.531 1.00 80.06 217 GLY A CA 1
ATOM 1717 C C . GLY A 1 217 ? 15.522 -13.022 -10.896 1.00 80.06 217 GLY A C 1
ATOM 1718 O O . GLY A 1 217 ? 15.545 -13.964 -11.683 1.00 80.06 217 GLY A O 1
ATOM 1719 N N . TYR A 1 218 ? 16.145 -11.878 -11.134 1.00 86.12 218 TYR A N 1
ATOM 1720 C CA . TYR A 1 218 ? 16.966 -11.665 -12.316 1.00 86.12 218 TYR A CA 1
ATOM 1721 C C . TYR A 1 218 ? 18.422 -11.400 -11.908 1.00 86.12 218 TYR A C 1
ATOM 1723 O O . TYR A 1 218 ? 18.706 -10.919 -10.808 1.00 86.12 218 TYR A O 1
ATOM 1731 N N . ALA A 1 219 ? 19.365 -11.750 -12.783 1.00 84.75 219 ALA A N 1
ATOM 1732 C CA . ALA A 1 219 ? 20.789 -11.580 -12.509 1.00 84.75 219 ALA A CA 1
ATOM 1733 C C . ALA A 1 219 ? 21.168 -10.093 -12.397 1.00 84.75 219 ALA A C 1
ATOM 1735 O O . ALA A 1 219 ? 20.724 -9.263 -13.193 1.00 84.75 219 ALA A O 1
ATOM 1736 N N . GLY A 1 220 ? 22.007 -9.760 -11.412 1.00 82.88 220 GLY A N 1
ATOM 1737 C CA . GLY A 1 220 ? 22.426 -8.379 -11.154 1.00 82.88 220 GLY A CA 1
ATOM 1738 C C . GLY A 1 220 ? 21.333 -7.504 -10.532 1.00 82.88 220 GLY A C 1
ATOM 1739 O O . GLY A 1 220 ? 21.413 -6.282 -10.623 1.00 82.88 220 GLY A O 1
ATOM 1740 N N . SER A 1 221 ? 20.300 -8.091 -9.912 1.00 82.81 221 SER A N 1
ATOM 1741 C CA . SER A 1 221 ? 19.241 -7.317 -9.248 1.00 82.81 221 SER A CA 1
ATOM 1742 C C . SER A 1 221 ? 19.746 -6.466 -8.086 1.00 82.81 221 SER A C 1
ATOM 1744 O O . SER A 1 221 ? 19.205 -5.398 -7.838 1.00 82.81 221 SER A O 1
ATOM 1746 N N . MET A 1 222 ? 20.811 -6.911 -7.416 1.00 78.62 222 MET A N 1
ATOM 1747 C CA . MET A 1 222 ? 21.449 -6.179 -6.316 1.00 78.62 222 MET A CA 1
ATOM 1748 C C . MET A 1 222 ? 22.128 -4.882 -6.768 1.00 78.62 222 MET A C 1
ATOM 1750 O O . MET A 1 222 ? 22.388 -4.024 -5.939 1.00 78.62 222 MET A O 1
ATOM 1754 N N . GLU A 1 223 ? 22.421 -4.741 -8.062 1.00 81.06 223 GLU A N 1
ATOM 1755 C CA . GLU A 1 223 ? 23.083 -3.558 -8.620 1.00 81.06 223 GLU A CA 1
ATOM 1756 C C . GLU A 1 223 ? 22.084 -2.496 -9.089 1.00 81.06 223 GLU A C 1
ATOM 1758 O O . GLU A 1 223 ? 22.507 -1.424 -9.507 1.00 81.06 223 GLU A O 1
ATOM 1763 N N . ASN A 1 224 ? 20.776 -2.789 -9.090 1.00 84.81 224 ASN A N 1
ATOM 1764 C CA . ASN A 1 224 ? 19.752 -1.851 -9.546 1.00 84.81 224 ASN A CA 1
ATOM 1765 C C . ASN A 1 224 ? 18.965 -1.317 -8.354 1.00 84.81 224 ASN A C 1
ATOM 1767 O O . ASN A 1 224 ? 18.334 -2.078 -7.627 1.00 84.81 224 ASN A O 1
ATOM 1771 N N . HIS A 1 225 ? 18.954 0.002 -8.177 1.00 83.25 225 HIS A N 1
ATOM 1772 C CA . HIS A 1 225 ? 18.172 0.669 -7.131 1.00 83.25 225 HIS A CA 1
ATOM 1773 C C . HIS A 1 225 ? 16.901 1.297 -7.687 1.00 83.25 225 HIS A C 1
ATOM 1775 O O . HIS A 1 225 ? 16.181 1.965 -6.957 1.00 83.25 225 HIS A O 1
ATOM 1781 N N . CYS A 1 226 ? 16.621 1.103 -8.975 1.00 86.88 226 CYS A N 1
ATOM 1782 C CA . CYS A 1 226 ? 15.437 1.608 -9.642 1.00 86.88 226 CYS A CA 1
ATOM 1783 C C . CYS A 1 226 ? 14.766 0.498 -10.451 1.00 86.88 226 CYS A C 1
ATOM 1785 O O . CYS A 1 226 ? 15.403 -0.088 -11.327 1.00 86.88 226 CYS A O 1
ATOM 1787 N N . HIS A 1 227 ? 13.488 0.249 -10.165 1.00 89.38 227 HIS A N 1
ATOM 1788 C CA . HIS A 1 227 ? 12.653 -0.773 -10.796 1.00 89.38 227 HIS A CA 1
ATOM 1789 C C . HIS A 1 227 ? 11.312 -0.164 -11.191 1.00 89.38 227 HIS A C 1
ATOM 1791 O O . HIS A 1 227 ? 10.677 0.489 -10.367 1.00 89.38 227 HIS A O 1
ATOM 1797 N N . ILE A 1 228 ? 10.882 -0.338 -12.443 1.00 91.69 228 ILE A N 1
ATOM 1798 C CA . ILE A 1 228 ? 9.637 0.259 -12.942 1.00 91.69 228 ILE A CA 1
ATOM 1799 C C . ILE A 1 228 ? 8.904 -0.735 -13.843 1.00 91.69 228 ILE A C 1
ATOM 1801 O O . ILE A 1 228 ? 9.418 -1.137 -14.893 1.00 91.69 228 ILE A O 1
ATOM 1805 N N . GLY A 1 229 ? 7.686 -1.106 -13.446 1.00 92.25 229 GLY A N 1
ATOM 1806 C CA . GLY A 1 229 ? 6.808 -1.981 -14.219 1.00 92.25 229 GLY A CA 1
ATOM 1807 C C . GLY A 1 229 ? 5.803 -1.188 -15.042 1.00 92.25 229 GLY A C 1
ATOM 1808 O O . GLY A 1 229 ? 4.900 -0.556 -14.501 1.00 92.25 229 GLY A O 1
ATOM 1809 N N . MET A 1 230 ? 5.969 -1.207 -16.366 1.00 89.12 230 MET A N 1
ATOM 1810 C CA . MET A 1 230 ? 5.157 -0.412 -17.306 1.00 89.12 230 MET A CA 1
ATOM 1811 C C . MET A 1 230 ? 4.372 -1.277 -18.303 1.00 89.12 230 MET A C 1
ATOM 1813 O O . MET A 1 230 ? 3.847 -0.757 -19.290 1.00 89.12 230 MET A O 1
ATOM 1817 N N . CYS A 1 231 ? 4.334 -2.597 -18.099 1.00 91.12 231 CYS A N 1
ATOM 1818 C CA . CYS A 1 231 ? 3.676 -3.505 -19.029 1.00 91.12 231 CYS A CA 1
ATOM 1819 C C . CYS A 1 231 ? 2.158 -3.342 -18.952 1.00 91.12 231 CYS A C 1
ATOM 1821 O O . CYS A 1 231 ? 1.553 -3.586 -17.911 1.00 91.12 231 CYS A O 1
ATOM 1823 N N . LYS A 1 232 ? 1.549 -2.936 -20.069 1.00 91.38 232 LYS A N 1
ATOM 1824 C CA . LYS A 1 232 ? 0.093 -2.789 -20.171 1.00 91.38 232 LYS A CA 1
ATOM 1825 C C . LYS A 1 232 ? -0.619 -4.055 -20.622 1.00 91.38 232 LYS A C 1
ATOM 1827 O O . LYS A 1 232 ? -1.798 -4.241 -20.343 1.00 91.38 232 LYS A O 1
ATOM 1832 N N . ASP A 1 233 ? 0.102 -4.899 -21.345 1.00 93.50 233 ASP A N 1
ATOM 1833 C CA . ASP A 1 233 ? -0.408 -6.175 -21.808 1.00 93.50 233 ASP A CA 1
ATOM 1834 C C . ASP A 1 233 ? -0.387 -7.169 -20.644 1.00 93.50 233 ASP A C 1
ATOM 1836 O O . ASP A 1 233 ? 0.682 -7.505 -20.128 1.00 93.50 233 ASP A O 1
ATOM 1840 N N . LYS A 1 234 ? -1.576 -7.582 -20.198 1.00 91.19 234 LYS A N 1
ATOM 1841 C CA . LYS A 1 234 ? -1.738 -8.434 -19.018 1.00 91.19 234 LYS A CA 1
ATOM 1842 C C . LYS A 1 234 ? -1.056 -9.788 -19.197 1.00 91.19 234 LYS A C 1
ATOM 1844 O O . LYS A 1 234 ? -0.327 -10.211 -18.306 1.00 91.19 234 LYS A O 1
ATOM 1849 N N . GLU A 1 235 ? -1.255 -10.438 -20.340 1.00 91.06 235 GLU A N 1
ATOM 1850 C CA . GLU A 1 235 ? -0.701 -11.769 -20.602 1.00 91.06 235 GLU A CA 1
ATOM 1851 C C . GLU A 1 235 ? 0.830 -11.733 -20.627 1.00 91.06 235 GLU A C 1
ATOM 1853 O O . GLU A 1 235 ? 1.494 -12.577 -20.027 1.00 91.06 235 GLU A O 1
ATOM 1858 N N . ASN A 1 236 ? 1.409 -10.718 -21.267 1.00 92.19 236 ASN A N 1
ATOM 1859 C CA . ASN A 1 236 ? 2.848 -10.501 -21.303 1.00 92.19 236 ASN A CA 1
ATOM 1860 C C . ASN A 1 236 ? 3.410 -10.145 -19.920 1.00 92.19 236 ASN A C 1
ATOM 1862 O O . ASN A 1 236 ? 4.474 -10.633 -19.540 1.00 92.19 236 ASN A O 1
ATOM 1866 N N . ALA A 1 237 ? 2.702 -9.309 -19.155 1.00 91.81 237 ALA A N 1
ATOM 1867 C CA . ALA A 1 237 ? 3.105 -8.965 -17.798 1.00 91.81 237 ALA A CA 1
ATOM 1868 C C . ALA A 1 237 ? 3.158 -10.213 -16.906 1.00 91.81 237 ALA A C 1
ATOM 1870 O O . ALA A 1 237 ? 4.171 -10.456 -16.254 1.00 91.81 237 ALA A O 1
ATOM 1871 N N . GLU A 1 238 ? 2.101 -11.025 -16.917 1.00 90.25 238 GLU A N 1
ATOM 1872 C CA . GLU A 1 238 ? 2.002 -12.240 -16.102 1.00 90.25 238 GLU A CA 1
ATOM 1873 C C . GLU A 1 238 ? 3.004 -13.317 -16.542 1.00 90.25 238 GLU A C 1
ATOM 1875 O O . GLU A 1 238 ? 3.619 -13.968 -15.697 1.00 90.25 238 GLU A O 1
ATOM 1880 N N . ARG A 1 239 ? 3.217 -13.485 -17.853 1.00 89.94 239 ARG A N 1
ATOM 1881 C CA . ARG A 1 239 ? 4.135 -14.495 -18.398 1.00 89.94 239 ARG A CA 1
ATOM 1882 C C . ARG A 1 239 ? 5.603 -14.133 -18.191 1.00 89.94 239 ARG A C 1
ATOM 1884 O O . ARG A 1 239 ? 6.379 -14.954 -17.706 1.00 89.94 239 ARG A O 1
ATOM 1891 N N . ASP A 1 240 ? 6.001 -12.936 -18.617 1.00 90.12 240 ASP A N 1
ATOM 1892 C CA . ASP A 1 240 ? 7.411 -12.557 -18.742 1.00 90.12 240 ASP A CA 1
ATOM 1893 C C . ASP A 1 240 ? 7.884 -11.577 -17.660 1.00 90.12 240 ASP A C 1
ATOM 1895 O O . ASP A 1 240 ? 9.088 -11.476 -17.421 1.00 90.12 240 ASP A O 1
ATOM 1899 N N . GLY A 1 241 ? 6.968 -10.864 -16.997 1.00 92.50 241 GLY A N 1
ATOM 1900 C CA . GLY A 1 241 ? 7.289 -9.867 -15.972 1.00 92.50 241 GLY A CA 1
ATOM 1901 C C . GLY A 1 241 ? 8.351 -8.850 -16.414 1.00 92.50 241 GLY A C 1
ATOM 1902 O O . GLY A 1 241 ? 9.383 -8.746 -15.743 1.00 92.50 241 GLY A O 1
ATOM 1903 N N . PRO A 1 242 ? 8.167 -8.133 -17.544 1.00 94.19 242 PRO A N 1
ATOM 1904 C CA . PRO A 1 242 ? 9.168 -7.203 -18.044 1.00 94.19 242 PRO A CA 1
ATOM 1905 C C . PRO A 1 242 ? 9.258 -5.957 -17.155 1.00 94.19 242 PRO A C 1
ATOM 1907 O O . PRO A 1 242 ? 8.261 -5.288 -16.873 1.00 94.19 242 PRO A O 1
ATOM 1910 N N . LEU A 1 243 ? 10.482 -5.612 -16.766 1.00 92.50 243 LEU A N 1
ATOM 1911 C CA . LEU A 1 243 ? 10.782 -4.542 -15.821 1.00 92.50 243 LEU A CA 1
ATOM 1912 C C . LEU A 1 243 ? 11.880 -3.637 -16.381 1.00 92.50 243 LEU A C 1
ATOM 1914 O O . LEU A 1 243 ? 12.898 -4.121 -16.881 1.00 92.50 243 LEU A O 1
ATOM 1918 N N . GLN A 1 244 ? 11.691 -2.319 -16.297 1.00 93.69 244 GLN A N 1
ATOM 1919 C CA . GLN A 1 244 ? 12.761 -1.365 -16.582 1.00 93.69 244 GLN A CA 1
ATOM 1920 C C . GLN A 1 244 ? 13.584 -1.154 -15.321 1.00 93.69 244 GLN A C 1
ATOM 1922 O O . GLN A 1 244 ? 13.036 -0.793 -14.280 1.00 93.69 244 GLN A O 1
ATOM 1927 N N . VAL A 1 245 ? 14.895 -1.365 -15.422 1.00 91.44 245 VAL A N 1
ATOM 1928 C CA . VAL A 1 245 ? 15.804 -1.256 -14.279 1.00 91.44 245 VAL A CA 1
ATOM 1929 C C . VAL A 1 245 ? 17.021 -0.395 -14.574 1.00 91.44 245 VAL A C 1
ATOM 1931 O O . VAL A 1 245 ? 17.443 -0.259 -15.729 1.00 91.44 245 VAL A O 1
ATOM 1934 N N . ARG A 1 246 ? 17.581 0.190 -13.514 1.00 89.31 246 ARG A N 1
ATOM 1935 C CA . ARG A 1 246 ? 18.811 0.988 -13.547 1.00 89.31 246 ARG A CA 1
ATOM 1936 C C . ARG A 1 246 ? 19.498 0.981 -12.182 1.00 89.31 246 ARG A C 1
ATOM 1938 O O . ARG A 1 246 ? 18.829 0.869 -11.156 1.00 89.31 246 ARG A O 1
ATOM 1945 N N . GLY A 1 247 ? 20.816 1.186 -12.199 1.00 83.56 247 GLY A N 1
ATOM 1946 C CA . GLY A 1 247 ? 21.645 1.356 -11.008 1.00 83.56 247 GLY A CA 1
ATOM 1947 C C . GLY A 1 247 ? 21.146 2.441 -10.064 1.00 83.56 247 GLY A C 1
ATOM 1948 O O . GLY A 1 247 ? 20.795 2.147 -8.933 1.00 83.56 247 GLY A O 1
ATOM 1949 N N . LEU A 1 248 ? 21.040 3.680 -10.541 1.00 82.31 248 LEU A N 1
ATOM 1950 C CA . LEU A 1 248 ? 20.620 4.823 -9.731 1.00 82.31 248 LEU A CA 1
ATOM 1951 C C . LEU A 1 248 ? 19.407 5.526 -10.338 1.00 82.31 248 LEU A C 1
ATOM 1953 O O . LEU A 1 248 ? 19.246 5.587 -11.562 1.00 82.31 248 LEU A O 1
ATOM 1957 N N . TRP A 1 249 ? 18.560 6.092 -9.479 1.00 83.50 249 TRP A N 1
ATOM 1958 C CA . TRP A 1 249 ? 17.453 6.927 -9.930 1.00 83.50 249 TRP A CA 1
ATOM 1959 C C . TRP A 1 249 ? 17.962 8.217 -10.582 1.00 83.50 249 TRP A C 1
ATOM 1961 O O . TRP A 1 249 ? 18.928 8.829 -10.133 1.00 83.50 249 TRP A O 1
ATOM 1971 N N . CYS A 1 250 ? 17.274 8.654 -11.636 1.00 86.50 250 CYS A N 1
ATOM 1972 C CA . CYS A 1 250 ? 17.563 9.901 -12.327 1.00 86.50 250 CYS A CA 1
ATOM 1973 C C . CYS A 1 250 ? 16.321 10.792 -12.332 1.00 86.50 250 CYS A C 1
ATOM 1975 O O . CYS A 1 250 ? 15.315 10.452 -12.952 1.00 86.50 250 CYS A O 1
ATOM 1977 N N . GLY A 1 251 ? 16.427 11.962 -11.703 1.00 86.69 251 GLY A N 1
ATOM 1978 C CA . GLY A 1 251 ? 15.350 12.950 -11.615 1.00 86.69 251 GLY A CA 1
ATOM 1979 C C . GLY A 1 251 ? 15.245 13.922 -12.783 1.00 86.69 251 GLY A C 1
ATOM 1980 O O . GLY A 1 251 ? 14.580 14.945 -12.652 1.00 86.69 251 GLY A O 1
ATOM 1981 N N . CYS A 1 252 ? 15.918 13.664 -13.909 1.00 90.56 252 CYS A N 1
ATOM 1982 C CA . CYS A 1 252 ? 15.762 14.528 -15.078 1.00 90.56 252 CYS A CA 1
ATOM 1983 C C . CYS A 1 252 ? 14.338 14.417 -15.648 1.00 90.56 252 CYS A C 1
ATOM 1985 O O . CYS A 1 252 ? 13.714 13.358 -15.567 1.00 90.56 252 CYS A O 1
ATOM 1987 N N . GLN A 1 253 ? 13.843 15.498 -16.256 1.00 91.88 253 GLN A N 1
ATOM 1988 C CA . GLN A 1 253 ? 12.459 15.584 -16.733 1.00 91.88 253 GLN A CA 1
ATOM 1989 C C . GLN A 1 253 ? 12.032 14.399 -17.632 1.00 91.88 253 GLN A C 1
ATOM 1991 O O . GLN A 1 253 ? 10.950 13.863 -17.395 1.00 91.88 253 GLN A O 1
ATOM 1996 N N . PRO A 1 254 ? 12.850 13.919 -18.597 1.00 92.56 254 PRO A N 1
ATOM 1997 C CA . PRO A 1 254 ? 12.502 12.733 -19.387 1.00 92.56 254 PRO A CA 1
ATOM 1998 C C . PRO A 1 254 ? 12.318 11.471 -18.540 1.00 92.56 254 PRO A C 1
ATOM 2000 O O . PRO A 1 254 ? 11.327 10.767 -18.697 1.00 92.56 254 PRO A O 1
ATOM 2003 N N . CYS A 1 255 ? 13.213 11.218 -17.580 1.00 89.50 255 CYS A N 1
ATOM 2004 C CA . CYS A 1 255 ? 13.117 10.056 -16.693 1.00 89.50 255 CYS A CA 1
ATOM 2005 C C . CYS A 1 255 ? 11.896 10.113 -15.768 1.00 89.50 255 CYS A C 1
ATOM 2007 O O . CYS A 1 255 ? 11.271 9.079 -15.550 1.00 89.50 255 CYS A O 1
ATOM 2009 N N . VAL A 1 256 ? 11.531 11.297 -15.262 1.00 86.56 256 VAL A N 1
ATOM 2010 C CA . VAL A 1 256 ? 10.300 11.494 -14.470 1.00 86.56 256 VAL A CA 1
ATOM 2011 C C . VAL A 1 256 ? 9.047 11.220 -15.311 1.00 86.56 256 VAL A C 1
ATOM 2013 O O . VAL A 1 256 ? 8.049 10.736 -14.788 1.00 86.56 256 VAL A O 1
ATOM 2016 N N . ASN A 1 257 ? 9.121 11.459 -16.622 1.00 87.62 257 ASN A N 1
ATOM 2017 C CA . ASN A 1 257 ? 8.049 11.188 -17.581 1.00 87.62 257 ASN A CA 1
ATOM 2018 C C . ASN A 1 257 ? 8.134 9.788 -18.227 1.00 87.62 257 ASN A C 1
ATOM 2020 O O . ASN A 1 257 ? 7.416 9.524 -19.190 1.00 87.62 257 ASN A O 1
ATOM 2024 N N . TYR A 1 258 ? 9.005 8.899 -17.736 1.00 87.62 258 TYR A N 1
ATOM 2025 C CA . TYR A 1 258 ? 9.262 7.558 -18.294 1.00 87.62 258 TYR A CA 1
ATOM 2026 C C . TYR A 1 258 ? 9.801 7.528 -19.735 1.00 87.62 258 TYR A C 1
ATOM 2028 O O . TYR A 1 258 ? 9.855 6.467 -20.360 1.00 87.62 258 TYR A O 1
ATOM 2036 N N . ASP A 1 259 ? 10.275 8.660 -20.261 1.00 90.88 259 ASP A N 1
ATOM 2037 C CA . ASP A 1 259 ? 11.073 8.699 -21.485 1.00 90.88 259 ASP A CA 1
ATOM 2038 C C . ASP A 1 259 ? 12.545 8.428 -21.158 1.00 90.88 259 ASP A C 1
ATOM 2040 O O . ASP A 1 259 ? 13.394 9.312 -21.011 1.00 90.88 259 ASP A O 1
ATOM 2044 N N . PHE A 1 260 ? 12.853 7.144 -21.036 1.00 90.88 260 PHE A N 1
ATOM 2045 C CA . PHE A 1 260 ? 14.193 6.681 -20.702 1.00 90.88 260 PHE A CA 1
ATOM 2046 C C . PHE A 1 260 ? 15.196 6.811 -21.845 1.00 90.88 260 PHE A C 1
ATOM 2048 O O . PHE A 1 260 ? 16.406 6.823 -21.590 1.00 90.88 260 PHE A O 1
ATOM 2055 N N . LYS A 1 261 ? 14.717 6.919 -23.090 1.00 90.56 261 LYS A N 1
ATOM 2056 C CA . LYS A 1 261 ? 15.576 7.134 -24.260 1.00 90.56 261 LYS A CA 1
ATOM 2057 C C . LYS A 1 261 ? 16.095 8.570 -24.281 1.00 90.56 261 LYS A C 1
ATOM 2059 O O . LYS A 1 261 ? 17.272 8.764 -24.571 1.00 90.56 261 LYS A O 1
ATOM 2064 N N . GLY A 1 262 ? 15.258 9.532 -23.889 1.00 92.31 262 GLY A N 1
ATOM 2065 C CA . GLY A 1 262 ? 15.601 10.951 -23.764 1.00 92.31 262 GLY A CA 1
ATOM 2066 C C . GLY A 1 262 ? 16.381 11.342 -22.501 1.00 92.31 262 GLY A C 1
ATOM 2067 O O . GLY A 1 262 ? 16.544 12.529 -22.243 1.00 92.31 262 GLY A O 1
ATOM 2068 N N . CYS A 1 263 ? 16.854 10.391 -21.686 1.00 93.19 263 CYS A N 1
ATOM 2069 C CA . CYS A 1 263 ? 17.527 10.675 -20.412 1.00 93.19 263 CYS A CA 1
ATOM 2070 C C . CYS A 1 263 ? 18.717 11.645 -20.564 1.00 93.19 263 CYS A C 1
ATOM 2072 O O . CYS A 1 263 ? 19.760 11.278 -21.106 1.00 93.19 263 CYS A O 1
ATOM 2074 N N . LEU A 1 264 ? 18.594 12.845 -19.981 1.00 94.06 264 LEU A N 1
ATOM 2075 C CA . LEU A 1 264 ? 19.607 13.911 -20.064 1.00 94.06 264 LEU A CA 1
ATOM 2076 C C . LEU A 1 264 ? 20.900 13.584 -19.306 1.00 94.06 264 LEU A C 1
ATOM 2078 O O . LEU A 1 264 ? 21.956 14.111 -19.624 1.00 94.06 264 LEU A O 1
ATOM 2082 N N . MET A 1 265 ? 20.813 12.701 -18.310 1.00 91.88 265 MET A N 1
ATOM 2083 C CA . MET A 1 265 ? 21.919 12.348 -17.414 1.00 91.88 265 MET A CA 1
ATOM 2084 C C . MET A 1 265 ? 22.334 10.880 -17.595 1.00 91.88 265 MET A C 1
ATOM 2086 O O . MET A 1 265 ? 22.644 10.178 -16.633 1.00 91.88 265 MET A O 1
ATOM 2090 N N . LYS A 1 266 ? 22.254 10.371 -18.834 1.00 90.38 266 LYS A N 1
ATOM 2091 C CA . LYS A 1 266 ? 22.547 8.963 -19.151 1.00 90.38 266 LYS A CA 1
ATOM 2092 C C . LYS A 1 266 ? 24.011 8.595 -18.879 1.00 90.38 266 LYS A C 1
ATOM 2094 O O . LYS A 1 266 ? 24.267 7.454 -18.509 1.00 90.38 266 LYS A O 1
ATOM 2099 N N . SER A 1 267 ? 24.944 9.536 -19.056 1.00 87.50 267 SER A N 1
ATOM 2100 C CA . SER A 1 267 ? 26.365 9.346 -18.727 1.00 87.50 267 SER A CA 1
ATOM 2101 C C . SER A 1 267 ? 26.586 9.132 -17.231 1.00 87.50 267 SER A C 1
ATOM 2103 O O . SER A 1 267 ? 27.386 8.284 -16.861 1.00 87.50 267 SER A O 1
ATOM 2105 N N . GLU A 1 268 ? 25.835 9.851 -16.393 1.00 87.06 268 GLU A N 1
ATOM 2106 C CA . GLU A 1 268 ? 26.025 9.853 -14.938 1.00 87.06 268 GLU A CA 1
ATOM 2107 C C . GLU A 1 268 ? 25.323 8.681 -14.247 1.00 87.06 268 GLU A C 1
ATOM 2109 O O . GLU A 1 268 ? 25.877 8.060 -13.346 1.00 87.06 268 GLU A O 1
ATOM 2114 N N . PHE A 1 269 ? 24.092 8.362 -14.662 1.00 86.12 269 PHE A N 1
ATOM 2115 C CA . PHE A 1 269 ? 23.253 7.370 -13.970 1.00 86.12 269 PHE A CA 1
ATOM 2116 C C . PHE A 1 269 ? 23.073 6.061 -14.750 1.00 86.12 269 PHE A C 1
ATOM 2118 O O . PHE A 1 269 ? 22.356 5.166 -14.303 1.00 86.12 269 PHE A O 1
ATOM 2125 N N . GLY A 1 270 ? 23.694 5.941 -15.924 1.00 86.88 270 GLY A N 1
ATOM 2126 C CA . GLY A 1 270 ? 23.552 4.790 -16.812 1.00 86.88 270 GLY A CA 1
ATOM 2127 C C . GLY A 1 270 ? 22.247 4.781 -17.615 1.00 86.88 270 GLY A C 1
ATOM 2128 O O . GLY A 1 270 ? 21.369 5.637 -17.479 1.00 86.88 270 GLY A O 1
ATOM 2129 N N . ALA A 1 271 ? 22.119 3.796 -18.505 1.00 88.75 271 ALA A N 1
ATOM 2130 C CA . ALA A 1 271 ? 20.913 3.573 -19.302 1.00 88.75 271 ALA A CA 1
ATOM 2131 C C . ALA A 1 271 ? 19.897 2.711 -18.538 1.00 88.75 271 ALA A C 1
ATOM 2133 O O . ALA A 1 271 ? 20.282 1.869 -17.732 1.00 88.75 271 ALA A O 1
ATOM 2134 N N . TYR A 1 272 ? 18.600 2.875 -18.829 1.00 91.62 272 TYR A N 1
ATOM 2135 C CA . TYR A 1 272 ? 17.639 1.840 -18.434 1.00 91.62 272 TYR A CA 1
ATOM 2136 C C . TYR A 1 272 ? 17.841 0.610 -19.316 1.00 91.62 272 TYR A C 1
ATOM 2138 O O . TYR A 1 272 ? 18.091 0.739 -20.518 1.00 91.62 272 TYR A O 1
ATOM 2146 N N . LYS A 1 273 ? 17.699 -0.566 -18.712 1.00 92.56 273 LYS A N 1
ATOM 2147 C CA . LYS A 1 273 ? 17.648 -1.853 -19.405 1.00 92.56 273 LYS A CA 1
ATOM 2148 C C . LYS A 1 273 ? 16.352 -2.571 -19.055 1.00 92.56 273 LYS A C 1
ATOM 2150 O O . LYS A 1 273 ? 15.795 -2.367 -17.979 1.00 92.56 273 LYS A O 1
ATOM 2155 N N . THR A 1 274 ? 15.893 -3.421 -19.964 1.00 94.06 274 THR A N 1
ATOM 2156 C CA . THR A 1 274 ? 14.760 -4.314 -19.709 1.00 94.06 274 THR A CA 1
ATOM 2157 C C . THR A 1 274 ? 15.277 -5.639 -19.167 1.00 94.06 274 THR A C 1
ATOM 2159 O O . THR A 1 274 ? 16.172 -6.240 -19.760 1.00 94.06 274 THR A O 1
ATOM 2162 N N . VAL A 1 275 ? 14.713 -6.083 -18.050 1.00 93.19 275 VAL A N 1
ATOM 2163 C CA . VAL A 1 275 ? 14.924 -7.415 -17.467 1.00 93.19 275 VAL A CA 1
ATOM 2164 C C . VAL A 1 275 ? 13.579 -8.121 -17.320 1.00 93.19 275 VAL A C 1
ATOM 2166 O O . VAL A 1 275 ? 12.531 -7.492 -17.456 1.00 93.19 275 VAL A O 1
ATOM 2169 N N . TYR A 1 276 ? 13.611 -9.422 -17.048 1.00 92.81 276 TYR A N 1
ATOM 2170 C CA . TYR A 1 276 ? 12.422 -10.265 -16.958 1.00 92.81 276 TYR A CA 1
ATOM 2171 C C . TYR A 1 276 ? 12.402 -10.980 -15.610 1.00 92.81 276 TYR A C 1
ATOM 2173 O O . TYR A 1 276 ? 13.394 -11.603 -15.229 1.00 92.81 276 TYR A O 1
ATOM 2181 N N . CYS A 1 277 ? 11.284 -10.875 -14.898 1.00 90.00 277 CYS A N 1
ATOM 2182 C CA . CYS A 1 277 ? 11.060 -11.514 -13.602 1.00 90.00 277 CYS A CA 1
ATOM 2183 C C . CYS A 1 277 ? 9.914 -12.510 -13.767 1.00 90.00 277 CYS A C 1
ATOM 2185 O O . CYS A 1 277 ? 8.757 -12.152 -13.572 1.00 90.00 277 CYS A O 1
ATOM 2187 N N . ARG A 1 278 ? 10.210 -13.734 -14.207 1.00 90.12 278 ARG A N 1
ATOM 2188 C CA . ARG 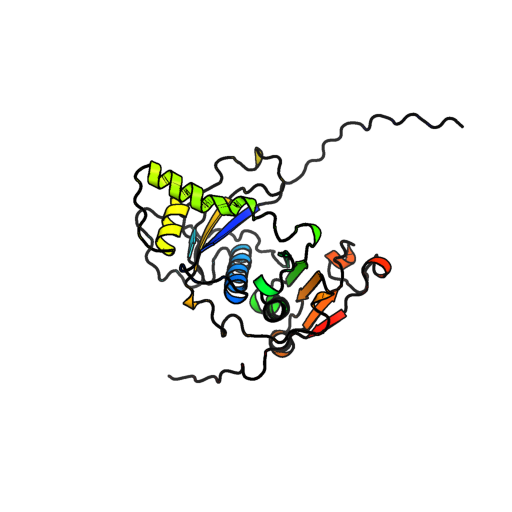A 1 278 ? 9.188 -14.749 -14.509 1.00 90.12 278 ARG A CA 1
ATOM 2189 C C . ARG A 1 278 ? 8.691 -15.442 -13.249 1.00 90.12 278 ARG A C 1
ATOM 2191 O O . ARG A 1 278 ? 9.388 -15.471 -12.240 1.00 90.12 278 ARG A O 1
ATOM 2198 N N . LEU A 1 279 ? 7.502 -16.035 -13.313 1.00 88.69 279 LEU A N 1
ATOM 2199 C CA . LEU A 1 279 ? 7.022 -16.910 -12.244 1.00 88.69 279 LEU A CA 1
ATOM 2200 C C . LEU A 1 279 ? 7.928 -18.138 -12.092 1.00 88.69 279 LEU A C 1
ATOM 2202 O O . LEU A 1 279 ? 8.453 -18.657 -13.077 1.00 88.69 279 LEU A O 1
ATOM 2206 N N . ALA A 1 280 ? 8.092 -18.612 -10.857 1.00 83.81 280 ALA A N 1
ATOM 2207 C CA . ALA A 1 280 ? 8.851 -19.825 -10.584 1.00 83.81 280 ALA A CA 1
ATOM 2208 C C . ALA A 1 280 ? 8.187 -21.057 -11.249 1.00 83.81 280 ALA A C 1
ATOM 2210 O O . ALA A 1 280 ? 6.951 -21.141 -11.283 1.00 83.81 280 ALA A O 1
ATOM 2211 N N . PRO A 1 281 ? 8.969 -22.039 -11.742 1.00 69.75 281 PRO A N 1
ATOM 2212 C CA . PRO A 1 281 ? 8.433 -23.260 -12.339 1.00 69.75 281 PRO A CA 1
ATOM 2213 C C . PRO A 1 281 ? 7.452 -23.977 -11.392 1.00 69.75 281 PRO A C 1
ATOM 2215 O O . PRO A 1 281 ? 7.689 -24.042 -10.186 1.00 69.75 281 PRO A O 1
ATOM 2218 N N . ASN A 1 282 ? 6.371 -24.548 -11.943 1.00 57.53 282 ASN A N 1
ATOM 2219 C CA . ASN A 1 282 ? 5.288 -25.279 -11.247 1.00 57.53 282 ASN A CA 1
ATOM 2220 C C . ASN A 1 282 ? 4.212 -24.441 -10.515 1.00 57.53 282 ASN A C 1
ATOM 2222 O O . ASN A 1 282 ? 3.504 -24.972 -9.662 1.00 57.53 282 ASN A O 1
ATOM 2226 N N . GLN A 1 283 ? 4.030 -23.160 -10.856 1.00 56.97 283 GLN A N 1
ATOM 2227 C CA . GLN A 1 283 ? 2.957 -22.317 -10.285 1.00 56.97 283 GLN A CA 1
ATOM 2228 C C . GLN A 1 283 ? 1.654 -22.288 -11.118 1.00 56.97 283 GLN A C 1
ATOM 2230 O O . GLN A 1 283 ? 0.686 -21.663 -10.688 1.00 56.97 283 GLN A O 1
ATOM 2235 N N . HIS A 1 284 ? 1.576 -22.978 -12.268 1.00 43.50 284 HIS A N 1
ATOM 2236 C CA . HIS A 1 284 ? 0.301 -23.200 -12.969 1.00 43.50 284 HIS A CA 1
ATOM 2237 C C . HIS A 1 284 ? -0.561 -24.180 -12.162 1.00 43.50 284 HIS A C 1
ATOM 2239 O O . HIS A 1 284 ? -0.591 -25.379 -12.430 1.00 43.50 284 HIS A O 1
ATOM 2245 N N . VAL A 1 285 ? -1.240 -23.679 -11.131 1.00 41.88 285 VAL A N 1
ATOM 2246 C CA . VAL A 1 285 ? -2.287 -24.438 -10.453 1.00 41.88 285 VAL A CA 1
ATOM 2247 C C . VAL A 1 285 ? -3.444 -24.554 -11.436 1.00 41.88 285 VAL A C 1
ATOM 2249 O O . VAL A 1 285 ? -4.077 -23.561 -11.788 1.00 41.88 285 VAL A O 1
ATOM 2252 N N . SER A 1 286 ? -3.654 -25.781 -11.900 1.00 37.12 286 SER A N 1
ATOM 2253 C CA . SER A 1 286 ? -4.788 -26.222 -12.699 1.00 37.12 286 SER A CA 1
ATOM 2254 C C . SER A 1 286 ? -6.090 -25.554 -12.262 1.00 37.12 286 SER A C 1
ATOM 2256 O O . SER A 1 286 ? -6.462 -25.605 -11.086 1.00 37.12 286 SER A O 1
ATOM 2258 N N . GLU A 1 287 ? -6.813 -24.991 -13.225 1.00 38.41 287 GLU A N 1
ATOM 2259 C CA . GLU A 1 287 ? -8.230 -24.680 -13.095 1.00 38.41 287 GLU A CA 1
ATOM 2260 C C . GLU A 1 287 ? -9.017 -25.979 -12.877 1.00 38.41 287 GLU A C 1
ATOM 2262 O O . GLU A 1 287 ? -9.585 -26.551 -13.802 1.00 38.41 287 GLU A O 1
ATOM 2267 N N . THR A 1 288 ? -9.102 -26.467 -11.644 1.00 32.16 288 THR A N 1
ATOM 2268 C CA . THR A 1 288 ? -10.235 -27.311 -11.262 1.00 32.16 288 THR A CA 1
ATOM 2269 C C . THR A 1 288 ? -11.368 -26.391 -10.846 1.00 32.16 288 THR A C 1
ATOM 2271 O O . THR A 1 288 ? -11.540 -26.053 -9.677 1.00 32.16 288 THR A O 1
ATOM 2274 N N . ARG A 1 289 ? -12.141 -25.971 -11.855 1.00 37.22 289 ARG A N 1
ATOM 2275 C CA . ARG A 1 289 ? -13.581 -25.771 -11.692 1.00 37.22 289 ARG A CA 1
ATOM 2276 C C . ARG A 1 289 ? -14.155 -27.084 -11.162 1.00 37.22 289 ARG A C 1
ATOM 2278 O O . ARG A 1 289 ? -14.121 -28.092 -11.862 1.00 37.22 289 ARG A O 1
ATOM 2285 N N . SER A 1 290 ? -14.703 -27.059 -9.962 1.00 30.98 290 SER A N 1
ATOM 2286 C CA . SER A 1 290 ? -15.701 -28.034 -9.536 1.00 30.98 290 SER A CA 1
ATOM 2287 C C . SER A 1 290 ? -16.967 -27.262 -9.191 1.00 30.98 290 SER A C 1
ATOM 2289 O O . SER A 1 290 ? -16.896 -26.223 -8.534 1.00 30.98 290 SER A O 1
ATOM 2291 N N . MET A 1 291 ? -18.048 -27.755 -9.794 1.00 31.56 291 MET A N 1
ATOM 2292 C CA . MET A 1 291 ? -19.415 -27.234 -9.842 1.00 31.56 291 MET A CA 1
ATOM 2293 C C . MET A 1 291 ? -20.033 -27.034 -8.463 1.00 31.56 291 MET A C 1
ATOM 2295 O O . MET A 1 291 ? -19.653 -27.787 -7.539 1.00 31.56 291 MET A O 1
#

Radius of gyration: 22.07 Å; chains: 1; bounding box: 59×73×56 Å

pLDDT: mean 84.6, std 14.57, range [30.98, 97.44]

Secondary structure (DSSP, 8-state):
-PPPP------------PPP-EEEEEEE-TTPPP-HHHHHHHHHHHHHHHHHSSBSSSEEEETTEEPPBTT---SPPPTT-EEPP-PPPS-TT--EEEEEE---HHHHTHHHHHHHHHHHHHHHS-EEEEEE-GGGTT--TTGGGTHHHHHHHHHHHHTT----SSHHHHHHHHHHH-SS-SS-GGG---TT--SEEEEEEE-GGG--TTTS--B---TTGGG--EEEE----HHHHHHH-EEEEESS---SHHHHTT--TT-TTHHHH---EEEE-PBPTT---------

Organism: NCBI:txid156174

Foldseek 3Di:
DDDDDDPDDPDDDDDDDQDAAEAEDEWEFPPDQDEQLSVLLVVLQVLCCQQQVAGAAWFKFALQATGAYDVGDPDDDDPPGHHDDRDHHNCNVAAEDEAEFQLPCVRYVVLLVLLCQQQVCQSRVHKYKYFHDPVQNGDDLCNVCPCVLVVLVVVVVVVVHDQDDDRVSSLSSCCVRVNFDPDAPVPDPDSNDHGIYMRIYGYPVSSDCVSRPGWDDWPPPSQWRMKIHDDNDNVCSQAWVKIWTWRHDDPPPCVVVVNQVPRPCCVPGNGIDIDTIGGDPPPPDDPPDDD

Sequence (291 aa):
VETPARGKRPASSVEIRKQRVIVVFGMFKAGYKPDARSYNVQREDIDHFLKHGETLHGEWWYEGKRIPRKGGHCETLPAGMEEREREAPWAPELTHALDVLDGCAAQFAGKTNYHQDAVWWAKTGVTRSHFTHEAQDGKGPSDGYNTLAARGVKAGLLANELLDPGTRELVHFLAKRCMSPTVAKANKHGWWAAEGYIWAYYDTALFTKKAVPEAEGYAGSMENHCHIGMCKDKENAERDGPLQVRGLWCGCQPCVNYDFKGCLMKSEFGAYKTVYCRLAPNQHVSETRSM